Protein AF-A0A8J0U749-F1 (afdb_monomer)

Radius of gyration: 19.15 Å; Cα contacts (8 Å, |Δi|>4): 431; chains: 1; bounding box: 50×38×56 Å

pLDDT: mean 87.14, std 14.01, range [48.16, 98.75]

Nearest PDB structures (foldseek):
  7kma-assembly1_C  TM=8.521E-01  e=5.897E-37  Homo sapiens
  7vlk-assembly1_C  TM=8.383E-01  e=6.985E-21  Homo sapiens
  7f67-assembly1_D  TM=8.349E-01  e=3.923E-20  Homo sapiens
  7f67-assembly1_C  TM=8.119E-01  e=1.369E-19  Homo sapiens
  7f66-assembly1_D  TM=8.040E-01  e=8.502E-20  Homo sapiens

InterPro domains:
  IPR000649 Initiation factor 2B-related [PF01008] (25-243)
  IPR037171 NagB/RpiA transferase-like [SSF100950] (20-254)
  IPR042528 Translation initiation factor eIF-2B subunit alpha, N-terminal [G3DSA:1.20.120.1070] (1-40)
  IPR042529 Initiation factor 2B-like, C-terminal [G3DSA:3.40.50.10470] (61-255)
  IPR051501 Eukaryotic initiation factor 2B subunits alpha/beta/delta [PTHR45860] (40-255)

Organism: Xenopus laevis (NCBI:txid8355)

Secondary structure (DSSP, 8-state):
--HHHHHHHHHHHHHH-TTHHHHHHHHHHHHHHHHT---SSHHHHHHHHHHHHHHHHHHHHHHHHHHHHHHGGGSPTT-EEEE-S--HHHHHHHHHHHTT---EEEEE--TTTTHHHHHHHHHHTTT--EEEE-GGGHHHHHTT-SEEEEE-SEEETTS-EEEETTHHHHHHHHHHTT--EEEE--GGGEES---SSGGGS-HHHHS-GGGTTS--SS---SEEEE-GGG--EEEETTEEE-HHHHHHHHHHHH-

Solvent-accessible surface area (backbone atoms only — not comparable to full-atom values): 13722 Å² total; per-residue (Å²): 131,55,72,67,55,52,54,49,50,52,48,54,56,45,72,74,40,92,58,41,63,30,52,52,20,36,50,51,49,49,51,51,64,50,64,74,61,81,63,90,46,72,74,55,37,56,53,50,47,51,56,49,51,53,50,49,54,55,47,59,69,47,25,57,58,48,23,27,70,66,45,39,78,77,60,55,70,74,34,32,36,36,36,57,40,60,35,77,61,48,50,51,28,51,57,61,34,53,77,80,37,54,51,39,37,40,29,22,30,28,75,93,78,41,38,8,52,59,38,44,50,58,36,48,78,68,74,40,52,64,46,82,39,57,67,84,43,49,67,73,48,49,80,74,38,60,35,35,48,32,50,50,45,28,36,30,43,68,29,19,36,31,28,57,44,62,49,35,62,48,33,50,46,31,46,77,69,73,30,52,30,35,35,43,39,57,64,52,23,50,34,102,45,77,61,91,51,70,80,63,49,58,61,84,67,28,35,60,83,93,62,74,82,61,90,73,88,70,89,77,57,56,39,34,60,31,60,28,92,44,45,58,38,36,31,22,56,91,44,82,35,46,28,76,52,38,36,60,52,50,50,65,73,73,104

Foldseek 3Di:
DPPVVVVVVVVVVCLVDLLVLLVVLLVLLLVLQLVPDPDPDPVVSVVVSVVSVVVSVVLVVCWLVQLLVQCLVVDAAAFEEEEEFDDPSVLSNVLVSVVPHAYAYEYELQPDVRRSVVSQVSCVVSVHHYDYDHLVCLLVCLLVHQAYEYEASAQELLLKGKHFPSPQVNLVSCVVNVHAYEYEYEPSRYDHADDPAFVSPDVPSQDRPVPSDDDPPDHHGGIGIHGLVSHQWYRYSVHIGRSNCSNVVVVVSND

Mean predicted aligned error: 6.95 Å

Sequence (255 aa):
MNEEEIVQYFKCQLQEDTNVATAVAAIKTLLEFLKRDTGKDYDKCKKMMSERGELFLKRISMSRNKITTLCCPFIKDGAKILTHAYSKVVLKVLEEAAASKNFSVYVTESQPDLSGKIMAEALRNRNVPVTLILDAAVGYIMEKVDLVIVGAEGVVESGGIINKIGTNQMAVCAKAQNKPFYVVAESFKFVRLFPLNQRDVPDKFKYKADTQQQDLLEEHPWIDYTSPSLITMLFTDLGVLTPSAISDELIKLYL

Structure (mmCIF, N/CA/C/O backbone):
data_AF-A0A8J0U749-F1
#
_entry.id   AF-A0A8J0U749-F1
#
loop_
_atom_site.group_PDB
_atom_site.id
_atom_site.type_symbol
_atom_site.label_atom_id
_atom_site.label_alt_id
_atom_site.label_comp_id
_atom_site.label_asym_id
_atom_site.label_entity_id
_atom_site.label_seq_id
_atom_site.pdbx_PDB_ins_code
_atom_site.Cartn_x
_atom_site.Cartn_y
_atom_site.Cartn_z
_atom_site.occupancy
_atom_site.B_iso_or_equiv
_atom_site.auth_seq_id
_atom_site.auth_comp_id
_atom_site.auth_asym_id
_atom_site.auth_atom_id
_atom_site.pdbx_PDB_model_num
ATOM 1 N N . MET A 1 1 ? 32.628 7.461 -17.566 1.00 50.38 1 MET A N 1
ATOM 2 C CA . MET A 1 1 ? 32.111 6.368 -16.728 1.00 50.38 1 MET A CA 1
ATOM 3 C C . MET A 1 1 ? 32.203 5.100 -17.542 1.00 50.38 1 MET A C 1
ATOM 5 O O . MET A 1 1 ? 31.500 4.990 -18.543 1.00 50.38 1 MET A O 1
ATOM 9 N N . ASN A 1 2 ? 33.127 4.219 -17.171 1.00 62.91 2 ASN A N 1
ATOM 10 C CA . ASN A 1 2 ? 33.207 2.882 -17.756 1.00 62.91 2 ASN A CA 1
ATOM 11 C C . ASN A 1 2 ? 31.989 2.059 -17.324 1.00 62.91 2 ASN A C 1
ATOM 13 O O . ASN A 1 2 ? 31.435 2.287 -16.252 1.00 62.91 2 ASN A O 1
ATOM 17 N N . GLU A 1 3 ? 31.578 1.101 -18.152 1.00 52.91 3 GLU A N 1
ATOM 18 C CA . GLU A 1 3 ? 30.396 0.257 -17.923 1.00 52.91 3 GLU A CA 1
ATOM 19 C C . GLU A 1 3 ? 30.427 -0.428 -16.542 1.00 52.91 3 GLU A C 1
ATOM 21 O O . GLU A 1 3 ? 29.424 -0.451 -15.830 1.00 52.91 3 GLU A O 1
ATOM 26 N N . GLU A 1 4 ? 31.612 -0.861 -16.102 1.00 54.66 4 GLU A N 1
ATOM 27 C CA . GLU A 1 4 ? 31.849 -1.432 -14.771 1.00 54.66 4 GLU A CA 1
ATOM 28 C C . GLU A 1 4 ? 31.610 -0.435 -13.629 1.00 54.66 4 GLU A C 1
ATOM 30 O O . GLU A 1 4 ? 31.025 -0.802 -12.612 1.00 54.66 4 GLU A O 1
ATOM 35 N N . GLU A 1 5 ? 31.982 0.836 -13.797 1.00 62.44 5 GLU A N 1
ATOM 36 C CA . GLU A 1 5 ? 31.742 1.880 -12.793 1.00 62.44 5 GLU A CA 1
ATOM 37 C C . GLU A 1 5 ? 30.251 2.203 -12.675 1.00 62.44 5 GLU A C 1
ATOM 39 O O . GLU A 1 5 ? 29.756 2.420 -11.572 1.00 62.44 5 GLU A O 1
ATOM 44 N N . ILE A 1 6 ? 29.518 2.200 -13.797 1.00 60.59 6 ILE A N 1
ATOM 45 C CA . ILE A 1 6 ? 28.062 2.415 -13.802 1.00 60.59 6 ILE A CA 1
ATOM 46 C C . ILE A 1 6 ? 27.371 1.272 -13.065 1.00 60.59 6 ILE A C 1
ATOM 48 O O . ILE A 1 6 ? 26.556 1.503 -12.172 1.00 60.59 6 ILE A O 1
ATOM 52 N N . VAL A 1 7 ? 27.714 0.033 -13.422 1.00 56.50 7 VAL A N 1
ATOM 53 C CA . VAL A 1 7 ? 27.139 -1.162 -12.801 1.00 56.50 7 VAL A CA 1
ATOM 54 C C . VAL A 1 7 ? 27.468 -1.203 -11.311 1.00 56.50 7 VAL A C 1
ATOM 56 O O . VAL A 1 7 ? 26.582 -1.503 -10.511 1.00 56.50 7 VAL A O 1
ATOM 59 N N . GLN A 1 8 ? 28.697 -0.866 -10.919 1.00 60.38 8 GLN A N 1
ATOM 60 C CA . GLN A 1 8 ? 29.098 -0.847 -9.516 1.00 60.38 8 GLN A CA 1
ATOM 61 C C . GLN A 1 8 ? 28.414 0.279 -8.733 1.00 60.38 8 GLN A C 1
ATOM 63 O O . GLN A 1 8 ? 27.937 0.040 -7.627 1.00 60.38 8 GLN A O 1
ATOM 68 N N . TYR A 1 9 ? 28.273 1.468 -9.325 1.00 66.94 9 TYR A N 1
ATOM 69 C CA . TYR A 1 9 ? 27.529 2.581 -8.734 1.00 66.94 9 TYR A CA 1
ATOM 70 C C . TYR A 1 9 ? 26.064 2.208 -8.474 1.00 66.94 9 TYR A C 1
ATOM 72 O O . TYR A 1 9 ? 25.567 2.380 -7.361 1.00 66.94 9 TYR A O 1
ATOM 80 N N . PHE A 1 10 ? 25.384 1.622 -9.468 1.00 60.38 10 PHE A N 1
ATOM 81 C CA . PHE A 1 10 ? 24.012 1.147 -9.287 1.00 60.38 10 PHE A CA 1
ATOM 82 C C . PHE A 1 10 ? 23.926 0.006 -8.273 1.00 60.38 10 PHE A C 1
ATOM 84 O O . PHE A 1 10 ? 22.993 -0.005 -7.481 1.00 60.38 10 PHE A O 1
ATOM 91 N N . LYS A 1 11 ? 24.885 -0.929 -8.242 1.00 58.94 11 LYS A N 1
ATOM 92 C CA . LYS A 1 11 ? 24.921 -1.993 -7.224 1.00 58.94 11 LYS A CA 1
ATOM 93 C C . LYS A 1 11 ? 25.070 -1.435 -5.809 1.00 58.94 11 LYS A C 1
ATOM 95 O O . LYS A 1 11 ? 24.324 -1.871 -4.942 1.00 58.94 11 LYS A O 1
ATOM 100 N N . CYS A 1 12 ? 25.954 -0.462 -5.588 1.00 58.59 12 CYS A N 1
ATOM 101 C CA . CYS A 1 12 ? 26.099 0.205 -4.291 1.00 58.59 12 CYS A CA 1
ATOM 102 C C . CYS A 1 12 ? 24.814 0.938 -3.885 1.00 58.59 12 CYS A C 1
ATOM 104 O O . CYS A 1 12 ? 24.328 0.748 -2.776 1.00 58.59 12 CYS A O 1
ATOM 106 N N . GLN A 1 13 ? 24.202 1.700 -4.798 1.00 57.41 13 GLN A N 1
ATOM 107 C CA . GLN A 1 13 ? 22.927 2.376 -4.523 1.00 57.41 13 GLN A CA 1
ATOM 108 C C . GLN A 1 13 ? 21.784 1.385 -4.239 1.00 57.41 13 GLN A C 1
ATOM 110 O O . GLN A 1 13 ? 20.952 1.627 -3.369 1.00 57.41 13 GLN A O 1
ATOM 115 N N . LEU A 1 14 ? 21.764 0.238 -4.925 1.00 54.94 14 LEU A N 1
ATOM 116 C CA . LEU A 1 14 ? 20.805 -0.841 -4.675 1.00 54.94 14 LEU A CA 1
ATOM 117 C C . LEU A 1 14 ? 21.097 -1.614 -3.377 1.00 54.94 14 LEU A C 1
ATOM 119 O O . LEU A 1 14 ? 20.204 -2.271 -2.867 1.00 54.94 14 LEU A O 1
ATOM 123 N N . GLN A 1 15 ? 22.313 -1.583 -2.834 1.00 51.56 15 GLN A N 1
ATOM 124 C CA . GLN A 1 15 ? 22.612 -2.208 -1.538 1.00 51.56 15 GLN A CA 1
ATOM 125 C C . GLN A 1 15 ? 22.134 -1.349 -0.358 1.00 51.56 15 GLN A C 1
ATOM 127 O O . GLN A 1 15 ? 21.765 -1.897 0.680 1.00 51.56 15 GLN A O 1
ATOM 132 N N . GLU A 1 16 ? 22.105 -0.025 -0.522 1.00 48.16 16 GLU A N 1
ATOM 133 C CA . GLU A 1 16 ? 21.678 0.921 0.518 1.00 48.16 16 GLU A CA 1
ATOM 134 C C . GLU A 1 16 ? 20.150 1.108 0.580 1.00 48.16 16 GLU A C 1
ATOM 136 O O . GLU A 1 16 ? 19.598 1.310 1.665 1.00 48.16 16 GLU A O 1
ATOM 141 N N . ASP A 1 17 ? 19.447 1.009 -0.554 1.00 53.31 17 ASP A N 1
ATOM 142 C CA . ASP A 1 17 ? 17.998 1.229 -0.640 1.00 53.31 17 ASP A CA 1
ATOM 143 C C . ASP A 1 17 ? 17.230 -0.108 -0.635 1.00 53.31 17 ASP A C 1
ATOM 145 O O . ASP A 1 17 ? 17.376 -0.942 -1.527 1.00 53.31 17 ASP A O 1
ATOM 149 N N . THR A 1 18 ? 16.361 -0.323 0.358 1.00 50.69 18 THR A N 1
ATOM 150 C CA . THR A 1 18 ? 15.559 -1.559 0.510 1.00 50.69 18 THR A CA 1
ATOM 151 C C . THR A 1 18 ? 14.560 -1.783 -0.632 1.00 50.69 18 THR A C 1
ATOM 153 O O . THR A 1 18 ? 14.064 -2.891 -0.810 1.00 50.69 18 THR A O 1
ATOM 156 N N . ASN A 1 19 ? 14.338 -0.780 -1.488 1.00 55.59 19 ASN A N 1
ATOM 157 C CA . ASN A 1 19 ? 13.447 -0.840 -2.650 1.00 55.59 19 ASN A CA 1
ATOM 158 C C . ASN A 1 19 ? 14.062 -1.521 -3.897 1.00 55.59 19 ASN A C 1
ATOM 160 O O . ASN A 1 19 ? 13.661 -1.228 -5.031 1.00 55.59 19 ASN A O 1
ATOM 164 N N . VAL A 1 20 ? 15.025 -2.434 -3.730 1.00 59.88 20 VAL A N 1
ATOM 165 C CA . VAL A 1 20 ? 15.739 -3.120 -4.829 1.00 59.88 20 VAL A CA 1
ATOM 166 C C . VAL A 1 20 ? 14.778 -3.773 -5.821 1.00 59.88 20 VAL A C 1
ATOM 168 O O . VAL A 1 20 ? 14.964 -3.666 -7.033 1.00 59.88 20 VAL A O 1
ATOM 171 N N . ALA A 1 21 ? 13.716 -4.416 -5.324 1.00 58.62 21 ALA A N 1
ATOM 172 C CA . ALA A 1 21 ? 12.713 -5.066 -6.164 1.00 58.62 21 ALA A CA 1
ATOM 173 C C . ALA A 1 21 ? 11.989 -4.060 -7.077 1.00 58.62 21 ALA A C 1
ATOM 175 O O . ALA A 1 21 ? 11.866 -4.299 -8.280 1.00 58.62 21 ALA A O 1
ATOM 176 N N . THR A 1 22 ? 11.588 -2.905 -6.532 1.00 64.56 22 THR A N 1
ATOM 177 C CA . THR A 1 22 ? 10.954 -1.811 -7.282 1.00 64.56 22 THR A CA 1
ATOM 178 C C . THR A 1 22 ? 11.905 -1.204 -8.317 1.00 64.56 22 THR A C 1
ATOM 180 O O . THR A 1 22 ? 11.502 -0.979 -9.458 1.00 64.56 22 THR A O 1
ATOM 183 N N . ALA A 1 23 ? 13.166 -0.951 -7.956 1.00 66.44 23 ALA A N 1
ATOM 184 C CA . ALA A 1 23 ? 14.148 -0.373 -8.875 1.00 66.44 23 ALA A CA 1
ATOM 185 C C . ALA A 1 23 ? 14.468 -1.328 -10.037 1.00 66.44 23 ALA A C 1
ATOM 187 O O . ALA A 1 23 ? 14.479 -0.921 -11.200 1.00 66.44 23 ALA A O 1
ATOM 188 N N . VAL A 1 24 ? 14.642 -2.622 -9.745 1.00 67.62 24 VAL A N 1
ATOM 189 C CA . VAL A 1 24 ? 14.840 -3.658 -10.768 1.00 67.62 24 VAL A CA 1
ATOM 190 C C . VAL A 1 24 ? 13.610 -3.782 -11.672 1.00 67.62 24 VAL A C 1
ATOM 192 O O . VAL A 1 24 ? 13.770 -3.921 -12.886 1.00 67.62 24 VAL A O 1
ATOM 195 N N . ALA A 1 25 ? 12.396 -3.707 -11.118 1.00 67.31 25 ALA A N 1
ATOM 196 C CA . ALA A 1 25 ? 11.157 -3.707 -11.898 1.00 67.31 25 ALA A CA 1
ATOM 197 C C . ALA A 1 25 ? 11.083 -2.497 -12.843 1.00 67.31 25 ALA A C 1
ATOM 199 O O . ALA A 1 25 ? 10.839 -2.659 -14.041 1.00 67.31 25 ALA A O 1
ATOM 200 N N . ALA A 1 26 ? 11.390 -1.301 -12.335 1.00 70.69 26 ALA A N 1
ATOM 201 C CA . ALA A 1 26 ? 11.386 -0.070 -13.116 1.00 70.69 26 ALA A CA 1
ATOM 202 C C . ALA A 1 26 ? 12.415 -0.107 -14.257 1.00 70.69 26 ALA A C 1
ATOM 204 O O . ALA A 1 26 ? 12.083 0.240 -15.391 1.00 70.69 26 ALA A O 1
ATOM 205 N N . ILE A 1 27 ? 13.637 -0.585 -13.988 1.00 74.56 27 ILE A N 1
ATOM 206 C CA . ILE A 1 27 ? 14.692 -0.728 -15.005 1.00 74.56 27 ILE A CA 1
ATOM 207 C C . I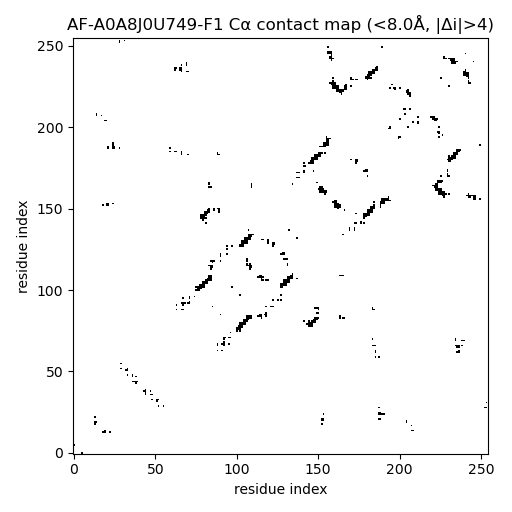LE A 1 27 ? 14.284 -1.752 -16.064 1.00 74.56 27 ILE A C 1
ATOM 209 O O . ILE A 1 27 ? 14.423 -1.483 -17.254 1.00 74.56 27 ILE A O 1
ATOM 213 N N . LYS A 1 28 ? 13.743 -2.909 -15.668 1.00 71.88 28 LYS A N 1
ATOM 214 C CA . LYS A 1 28 ? 13.254 -3.911 -16.628 1.00 71.88 28 LYS A CA 1
ATOM 215 C C . LYS A 1 28 ? 12.124 -3.364 -17.494 1.00 71.88 28 LYS A C 1
ATOM 217 O O . LYS A 1 28 ? 12.158 -3.548 -18.705 1.00 71.88 28 LYS A O 1
ATOM 222 N N . THR A 1 29 ? 11.176 -2.650 -16.891 1.00 71.81 29 THR A N 1
ATOM 223 C CA . THR A 1 29 ? 10.075 -2.001 -17.616 1.00 71.81 29 THR A CA 1
ATOM 224 C C . THR A 1 29 ? 10.612 -0.979 -18.620 1.00 71.81 29 THR A C 1
ATOM 226 O O . THR A 1 29 ? 10.178 -0.955 -19.770 1.00 71.81 29 THR A O 1
ATOM 229 N N . LEU A 1 30 ? 11.606 -0.175 -18.224 1.00 77.00 30 LEU A N 1
ATOM 230 C CA . LEU A 1 30 ? 12.286 0.752 -19.126 1.00 77.00 30 LEU A CA 1
ATOM 231 C C . LEU A 1 30 ? 12.986 0.009 -20.272 1.00 77.00 30 LEU A C 1
ATOM 233 O O . LEU A 1 30 ? 12.829 0.399 -21.424 1.00 77.00 30 LEU A O 1
ATOM 237 N N . LEU A 1 31 ? 13.720 -1.070 -19.986 1.00 75.38 31 LEU A N 1
ATOM 238 C CA . LEU A 1 31 ? 14.405 -1.863 -21.011 1.00 75.38 31 LEU A CA 1
ATOM 239 C C . LEU A 1 31 ? 13.426 -2.451 -22.032 1.00 75.38 31 LEU A C 1
ATOM 241 O O . LEU A 1 31 ? 13.699 -2.379 -23.226 1.00 75.38 31 LEU A O 1
ATOM 245 N N . GLU A 1 32 ? 12.279 -2.977 -21.602 1.00 72.50 32 GLU A N 1
ATOM 246 C CA . GLU A 1 32 ? 11.245 -3.449 -22.534 1.00 72.50 32 GLU A CA 1
ATOM 247 C C . GLU A 1 32 ? 10.640 -2.299 -23.349 1.00 72.50 32 GLU A C 1
ATOM 249 O O . GLU A 1 32 ? 10.461 -2.412 -24.563 1.00 72.50 32 GLU A O 1
ATOM 254 N N . PHE A 1 33 ? 10.421 -1.138 -22.727 1.00 69.88 33 PHE A N 1
ATOM 255 C CA . PHE A 1 33 ? 9.951 0.053 -23.434 1.00 69.88 33 PHE A CA 1
ATOM 256 C C . PHE A 1 33 ? 10.951 0.547 -24.498 1.00 69.88 33 PHE A C 1
ATOM 258 O O . PHE A 1 33 ? 10.546 1.035 -25.561 1.00 69.88 33 PHE A O 1
ATOM 265 N N . LEU A 1 34 ? 12.252 0.391 -24.237 1.00 71.75 34 LEU A N 1
ATOM 266 C CA . LEU A 1 34 ? 13.336 0.709 -25.168 1.00 71.75 34 LEU A CA 1
ATOM 267 C C . LEU A 1 34 ? 13.498 -0.354 -26.267 1.00 71.75 34 LEU A C 1
ATOM 269 O O . LEU A 1 34 ? 13.734 0.014 -27.412 1.00 71.75 34 LEU A O 1
ATOM 273 N N . LYS A 1 35 ? 13.306 -1.649 -25.971 1.00 70.25 35 LYS A N 1
ATOM 274 C CA . LYS A 1 35 ? 13.368 -2.744 -26.965 1.00 70.25 35 LYS A CA 1
ATOM 275 C C . LYS A 1 35 ? 12.309 -2.645 -28.059 1.00 70.25 35 LYS A C 1
ATOM 277 O O . LYS A 1 35 ? 12.520 -3.158 -29.150 1.00 70.25 35 LYS A O 1
ATOM 282 N N . ARG A 1 36 ? 11.194 -1.957 -27.801 1.00 69.00 36 ARG A N 1
ATOM 283 C CA . ARG A 1 36 ? 10.168 -1.648 -28.813 1.00 69.00 36 ARG A CA 1
ATOM 284 C C . ARG A 1 36 ? 10.629 -0.603 -29.844 1.00 69.00 36 ARG A C 1
ATOM 286 O O . ARG A 1 36 ? 9.783 0.009 -30.501 1.00 69.00 36 ARG A O 1
ATOM 293 N N . ASP A 1 37 ? 11.917 -0.273 -29.902 1.00 64.50 37 ASP A N 1
ATOM 294 C CA . ASP A 1 37 ? 12.476 0.612 -30.917 1.00 64.50 37 ASP A CA 1
ATOM 295 C C . ASP A 1 37 ? 12.623 -0.126 -32.256 1.00 64.50 37 ASP A C 1
ATOM 297 O O . ASP A 1 37 ? 13.013 -1.288 -32.323 1.00 64.50 37 ASP A O 1
ATOM 301 N N . THR A 1 38 ? 12.283 0.571 -33.334 1.00 65.69 38 THR A N 1
ATOM 302 C CA . THR A 1 38 ? 12.367 0.088 -34.719 1.00 65.69 38 THR A CA 1
ATOM 303 C C . THR A 1 38 ? 13.394 0.884 -35.528 1.00 65.69 38 THR A C 1
ATOM 305 O O . THR A 1 38 ? 13.383 0.840 -36.762 1.00 65.69 38 THR A O 1
ATOM 308 N N . GLY A 1 39 ? 14.237 1.677 -34.859 1.00 60.97 39 GLY A N 1
ATOM 309 C CA . GLY A 1 39 ? 15.302 2.451 -35.482 1.00 60.97 39 GLY A CA 1
ATOM 310 C C . GLY A 1 39 ? 16.265 1.560 -36.271 1.00 60.97 39 GLY A C 1
ATOM 311 O O . GLY A 1 39 ? 16.740 0.540 -35.781 1.00 60.97 39 GLY A O 1
ATOM 312 N N . LYS A 1 40 ? 16.538 1.941 -37.525 1.00 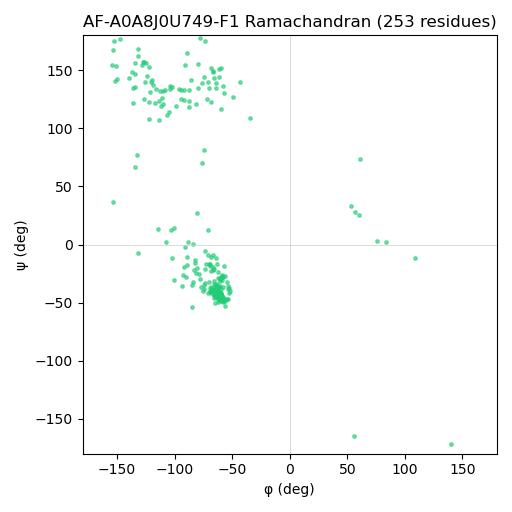69.31 40 LYS A N 1
ATOM 313 C CA . LYS A 1 40 ? 17.463 1.217 -38.416 1.00 69.31 40 LYS A CA 1
ATOM 314 C C . LYS A 1 40 ? 18.908 1.731 -38.341 1.00 69.31 40 LYS A C 1
ATOM 316 O O . LYS A 1 40 ? 19.814 1.003 -38.724 1.00 69.31 40 LYS A O 1
ATOM 321 N N . ASP A 1 41 ? 19.108 2.954 -37.835 1.00 81.50 41 ASP A N 1
ATOM 322 C CA . ASP A 1 41 ? 20.403 3.650 -37.768 1.00 81.50 41 ASP A CA 1
ATOM 323 C C . ASP A 1 41 ? 20.766 3.992 -36.317 1.00 81.50 41 ASP A C 1
ATOM 325 O O . ASP A 1 41 ? 19.913 4.475 -35.570 1.00 81.50 41 ASP A O 1
ATOM 329 N N . TYR A 1 42 ? 22.042 3.845 -35.945 1.00 81.12 42 TYR A N 1
ATOM 330 C CA . TYR A 1 42 ? 22.536 4.067 -34.577 1.00 81.12 42 TYR A CA 1
ATOM 331 C C . TYR A 1 42 ? 22.177 5.448 -33.997 1.00 81.12 42 TYR A C 1
ATOM 333 O O . TYR A 1 42 ? 21.651 5.532 -32.887 1.00 81.12 42 TYR A O 1
ATOM 341 N N . ASP A 1 43 ? 22.385 6.532 -34.753 1.00 82.31 43 ASP A N 1
ATOM 342 C CA . ASP A 1 43 ? 22.079 7.893 -34.281 1.00 82.31 43 ASP A CA 1
ATOM 343 C C . ASP A 1 43 ? 20.577 8.116 -34.060 1.00 82.31 43 ASP A C 1
ATOM 345 O O . ASP A 1 43 ? 20.170 8.818 -33.128 1.00 82.31 43 ASP A O 1
ATOM 349 N N . LYS A 1 44 ? 19.735 7.476 -34.882 1.00 80.50 44 LYS A N 1
ATOM 350 C CA . LYS A 1 44 ? 18.278 7.521 -34.713 1.00 80.50 44 LYS A CA 1
ATOM 351 C C . LYS A 1 44 ? 17.845 6.713 -33.493 1.00 80.50 44 LYS A C 1
ATOM 353 O O . LYS A 1 44 ? 17.024 7.218 -32.732 1.00 80.50 44 LYS A O 1
ATOM 358 N N . CYS A 1 45 ? 18.427 5.531 -33.271 1.00 78.81 45 CYS A N 1
ATOM 359 C CA . CYS A 1 45 ? 18.170 4.732 -32.071 1.00 78.81 45 CYS A CA 1
ATOM 360 C C . CYS A 1 45 ? 18.548 5.513 -30.809 1.00 78.81 45 CYS A C 1
ATOM 362 O O . CYS A 1 45 ? 17.740 5.636 -29.896 1.00 78.81 45 CYS A O 1
ATOM 364 N N . LYS A 1 46 ? 19.732 6.144 -30.783 1.00 82.38 46 LYS A N 1
ATOM 365 C CA . LYS A 1 46 ? 20.174 6.954 -29.637 1.00 82.38 46 LYS A CA 1
ATOM 366 C C . LYS A 1 46 ? 19.176 8.066 -29.304 1.00 82.38 46 LYS A C 1
ATOM 368 O O . LYS A 1 46 ? 18.786 8.207 -28.146 1.00 82.38 46 LYS A O 1
ATOM 373 N N . LYS A 1 47 ? 18.736 8.830 -30.310 1.00 84.44 47 LYS A N 1
ATOM 374 C CA . LYS A 1 47 ? 17.759 9.911 -30.114 1.00 84.44 47 LYS A CA 1
ATOM 375 C C . LYS A 1 47 ? 16.403 9.377 -29.635 1.00 84.44 47 LYS A C 1
ATOM 377 O O . LYS A 1 47 ? 15.846 9.903 -28.675 1.00 84.44 47 LYS A O 1
ATOM 382 N N . MET A 1 48 ? 15.914 8.302 -30.253 1.00 81.12 48 MET A N 1
ATOM 383 C CA . MET A 1 48 ? 14.647 7.662 -29.891 1.00 81.12 48 MET A CA 1
ATOM 384 C C . MET A 1 48 ? 14.671 7.107 -28.460 1.00 81.12 48 MET A C 1
ATOM 386 O O . MET A 1 48 ? 13.703 7.268 -27.719 1.00 81.12 48 MET A O 1
ATOM 390 N N . MET A 1 49 ? 15.778 6.490 -28.039 1.00 81.25 49 MET A N 1
ATOM 391 C CA . MET A 1 49 ? 15.949 5.990 -26.673 1.00 81.25 49 MET A CA 1
ATOM 392 C C . MET A 1 49 ? 15.890 7.126 -25.644 1.00 81.25 49 MET A C 1
ATOM 394 O O . MET A 1 49 ? 15.227 6.973 -24.618 1.00 81.25 49 MET A O 1
ATOM 398 N N . SER A 1 50 ? 16.520 8.274 -25.925 1.00 84.69 50 SER A N 1
ATOM 399 C CA . SER A 1 50 ? 16.436 9.460 -25.061 1.00 84.69 50 SER A CA 1
ATOM 400 C C . SER A 1 50 ? 15.005 9.997 -24.957 1.00 84.69 50 SER A C 1
ATOM 402 O O . SER A 1 50 ? 14.500 10.157 -23.847 1.00 84.69 50 SER A O 1
ATOM 404 N N . GLU A 1 51 ? 14.316 10.188 -26.087 1.00 85.38 51 GLU A N 1
ATOM 405 C CA . GLU A 1 51 ? 12.922 10.667 -26.113 1.00 85.38 51 GLU A CA 1
ATOM 406 C C . GLU A 1 51 ? 11.970 9.710 -25.370 1.00 85.38 51 GLU A C 1
ATOM 408 O O . GLU A 1 51 ? 11.098 10.132 -24.605 1.00 85.38 51 GLU A O 1
ATOM 413 N N . ARG A 1 52 ? 12.160 8.394 -25.535 1.00 81.88 52 ARG A N 1
ATOM 414 C CA . ARG A 1 52 ? 11.394 7.373 -24.806 1.00 81.88 52 ARG A CA 1
ATOM 415 C C . ARG A 1 52 ? 11.691 7.373 -23.310 1.00 81.88 52 ARG A C 1
ATOM 417 O O . ARG A 1 52 ? 10.761 7.205 -22.522 1.00 81.88 52 ARG A O 1
ATOM 424 N N . GLY A 1 53 ? 12.948 7.577 -22.920 1.00 83.38 53 GLY A N 1
ATOM 425 C CA . GLY A 1 53 ? 13.345 7.726 -21.521 1.00 83.38 53 GLY A CA 1
ATOM 426 C C . GLY A 1 53 ? 12.652 8.918 -20.855 1.00 83.38 53 GLY A C 1
ATOM 427 O O . GLY A 1 53 ? 12.058 8.770 -19.786 1.00 83.38 53 GLY A O 1
ATOM 428 N N . GLU A 1 54 ? 12.629 10.076 -21.519 1.00 86.38 54 GLU A N 1
ATOM 429 C CA . GLU A 1 54 ? 11.910 11.264 -21.036 1.00 86.38 54 GLU A CA 1
ATOM 430 C C . GLU A 1 54 ? 10.400 11.019 -20.923 1.00 86.38 54 GLU A C 1
ATOM 432 O O . GLU A 1 54 ? 9.773 11.373 -19.917 1.00 86.38 54 GLU A O 1
ATOM 437 N N . LEU A 1 55 ? 9.805 10.352 -21.917 1.00 84.31 55 LEU A N 1
ATOM 438 C CA . LEU A 1 55 ? 8.392 9.983 -21.882 1.00 84.31 55 LEU A CA 1
ATOM 439 C C . LEU A 1 55 ? 8.077 9.037 -20.712 1.00 84.31 55 LEU A C 1
ATOM 441 O O . LEU A 1 55 ? 7.046 9.201 -20.053 1.00 84.31 55 LEU A O 1
ATOM 445 N N . PHE A 1 56 ? 8.951 8.068 -20.437 1.00 82.69 56 PHE A N 1
ATOM 446 C CA . PHE A 1 56 ? 8.817 7.146 -19.310 1.00 82.69 56 PHE A CA 1
ATOM 447 C C . PHE A 1 56 ? 8.870 7.887 -17.967 1.00 82.69 56 PHE A C 1
ATOM 449 O O . PHE A 1 56 ? 7.980 7.704 -17.133 1.00 82.69 56 PHE A O 1
ATOM 456 N N . LEU A 1 57 ? 9.826 8.806 -17.791 1.00 83.12 57 LEU A N 1
ATOM 457 C CA . LEU A 1 57 ? 9.912 9.653 -16.595 1.00 83.12 57 LEU A CA 1
ATOM 458 C C . LEU A 1 57 ? 8.654 10.509 -16.407 1.00 83.12 57 LEU A C 1
ATOM 460 O O . LEU A 1 57 ? 8.115 10.593 -15.300 1.00 83.12 57 LEU A O 1
ATOM 464 N N . LYS A 1 58 ? 8.135 11.090 -17.496 1.00 86.44 58 LYS A N 1
ATOM 465 C CA . LYS A 1 58 ? 6.882 11.854 -17.472 1.00 86.44 58 LYS A CA 1
ATOM 466 C C . LYS A 1 58 ? 5.690 10.979 -17.071 1.00 86.44 58 LYS A C 1
ATOM 468 O O . LYS A 1 58 ? 4.820 11.425 -16.328 1.00 86.44 58 LYS A O 1
ATO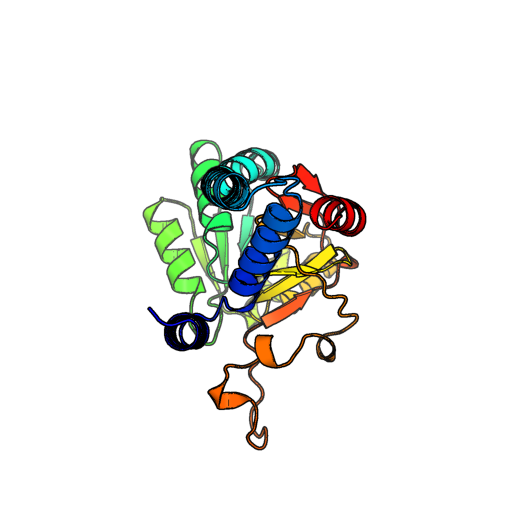M 473 N N . ARG A 1 59 ? 5.630 9.723 -17.527 1.00 84.25 59 ARG A N 1
ATOM 474 C CA . ARG A 1 59 ? 4.574 8.778 -17.120 1.00 84.25 59 ARG A CA 1
ATOM 475 C C . ARG A 1 59 ? 4.671 8.430 -15.636 1.00 84.25 59 ARG A C 1
ATOM 477 O O . ARG A 1 59 ? 3.656 8.508 -14.944 1.00 84.25 59 ARG A O 1
ATOM 484 N N . ILE A 1 60 ? 5.868 8.127 -15.131 1.00 83.38 60 ILE A N 1
ATOM 485 C CA . ILE A 1 60 ? 6.088 7.831 -13.706 1.00 83.38 60 ILE A CA 1
ATOM 486 C C . ILE A 1 60 ? 5.650 9.008 -12.828 1.00 83.38 60 ILE A C 1
ATOM 488 O O . ILE A 1 60 ? 4.942 8.806 -11.839 1.00 83.38 60 ILE A O 1
ATOM 492 N N . SER A 1 61 ? 6.012 10.241 -13.197 1.00 85.38 61 SER A N 1
ATOM 493 C CA . SER A 1 61 ? 5.664 11.422 -12.398 1.00 85.38 61 SER A CA 1
ATOM 494 C C . SER A 1 61 ? 4.150 11.664 -12.325 1.00 85.38 61 SER A C 1
ATOM 496 O O . SER A 1 61 ? 3.637 12.046 -11.272 1.00 85.38 61 SER A O 1
ATOM 498 N N . MET A 1 62 ? 3.415 11.363 -13.402 1.00 90.62 62 MET A N 1
ATOM 499 C CA . MET A 1 62 ? 1.950 11.476 -13.452 1.00 90.62 62 MET A CA 1
ATOM 500 C C . MET A 1 62 ? 1.212 10.286 -12.817 1.00 90.62 62 MET A C 1
ATOM 502 O O . MET A 1 62 ? 0.041 10.424 -12.457 1.00 90.62 62 MET A O 1
ATOM 506 N N . SER A 1 63 ? 1.868 9.131 -12.660 1.00 91.06 63 SER A N 1
ATOM 507 C CA . SER A 1 63 ? 1.227 7.876 -12.231 1.00 91.06 63 SER A CA 1
ATOM 508 C C . SER A 1 63 ? 0.546 8.005 -10.871 1.00 91.06 63 SER A C 1
ATOM 510 O O . SER A 1 63 ? -0.611 7.623 -10.712 1.00 91.06 63 SER A O 1
ATOM 512 N N . ARG A 1 64 ? 1.217 8.639 -9.902 1.00 91.94 64 ARG A N 1
ATOM 513 C CA . ARG A 1 64 ? 0.658 8.818 -8.553 1.00 91.94 64 ARG A CA 1
ATOM 514 C C . ARG A 1 64 ? -0.598 9.685 -8.548 1.00 91.94 64 ARG A C 1
ATOM 516 O O . ARG A 1 64 ? -1.535 9.354 -7.839 1.00 91.94 64 ARG A O 1
ATOM 523 N N . ASN A 1 65 ? -0.642 10.749 -9.358 1.00 93.81 65 ASN A N 1
ATOM 524 C CA . ASN A 1 65 ? -1.836 11.600 -9.466 1.00 93.81 65 ASN A CA 1
ATOM 525 C C . ASN A 1 65 ? -3.028 10.798 -9.992 1.00 93.81 65 ASN A C 1
ATOM 527 O O . ASN A 1 65 ? -4.111 10.868 -9.422 1.00 93.81 65 ASN A O 1
ATOM 531 N N . LYS A 1 66 ? -2.812 9.996 -11.043 1.00 95.88 66 LYS A N 1
ATOM 532 C CA . LYS A 1 66 ? -3.851 9.115 -11.590 1.00 95.88 66 LYS A CA 1
ATOM 533 C C . LYS A 1 66 ? -4.380 8.134 -10.546 1.00 95.88 66 LYS A C 1
ATOM 535 O O . LYS A 1 66 ? -5.591 8.030 -10.384 1.00 95.88 66 LYS A O 1
ATOM 540 N N . ILE A 1 67 ? -3.484 7.448 -9.834 1.00 96.75 67 ILE A N 1
ATOM 541 C CA . ILE A 1 67 ? -3.857 6.483 -8.786 1.00 96.75 67 ILE A CA 1
ATOM 542 C C . ILE A 1 67 ? -4.701 7.163 -7.710 1.00 96.75 67 ILE A C 1
ATOM 544 O O . ILE A 1 67 ? -5.748 6.642 -7.332 1.00 96.75 67 ILE A O 1
ATOM 548 N N . THR A 1 68 ? -4.283 8.348 -7.265 1.00 94.75 68 THR A N 1
ATOM 549 C CA . THR A 1 68 ? -5.031 9.155 -6.302 1.00 94.75 68 THR A CA 1
ATOM 550 C C . THR A 1 68 ? -6.448 9.448 -6.793 1.00 94.75 68 THR A C 1
ATOM 552 O O . THR A 1 68 ? -7.405 9.093 -6.107 1.00 94.75 68 THR A O 1
ATOM 555 N N . THR A 1 69 ? -6.612 9.988 -8.006 1.00 95.81 69 THR A N 1
ATOM 556 C CA . THR A 1 69 ? -7.939 10.287 -8.573 1.00 95.81 69 THR A CA 1
ATOM 557 C C . THR A 1 69 ? -8.836 9.047 -8.665 1.00 95.81 69 THR A C 1
ATOM 559 O O . THR A 1 69 ? -10.037 9.145 -8.424 1.00 95.81 69 THR A O 1
ATOM 562 N N . LEU A 1 70 ? -8.267 7.879 -8.978 1.00 97.06 70 LEU A N 1
ATOM 563 C CA . LEU A 1 70 ? -9.011 6.618 -9.069 1.00 97.06 70 LEU A CA 1
ATOM 564 C C . LEU A 1 70 ? -9.393 6.042 -7.699 1.00 97.06 70 LEU A C 1
ATOM 566 O O . LEU A 1 70 ? -10.459 5.444 -7.568 1.00 97.06 70 LEU A O 1
ATOM 570 N N . CYS A 1 71 ? -8.540 6.208 -6.685 1.00 96.69 71 CYS A N 1
ATOM 571 C CA . CYS A 1 71 ? -8.742 5.623 -5.359 1.00 96.69 71 CYS A CA 1
ATOM 572 C C . CYS A 1 71 ? -9.630 6.489 -4.451 1.00 96.69 71 CYS A C 1
ATOM 574 O O . CYS A 1 71 ? -10.418 5.947 -3.674 1.00 96.69 71 CYS A O 1
ATOM 576 N N . CYS A 1 72 ? -9.549 7.823 -4.543 1.00 95.44 72 CYS A N 1
ATOM 577 C CA . CYS A 1 72 ? -10.303 8.740 -3.679 1.00 95.44 72 CYS A CA 1
ATOM 578 C C . CYS A 1 72 ? -11.818 8.455 -3.617 1.00 95.44 72 CYS A C 1
ATOM 580 O O . CYS A 1 72 ? -12.368 8.531 -2.516 1.00 95.44 72 CYS A O 1
ATOM 582 N N . PRO A 1 73 ? -12.525 8.094 -4.711 1.00 95.69 73 PRO A N 1
ATOM 583 C CA . PRO A 1 73 ? -13.947 7.743 -4.663 1.00 95.69 73 PRO A CA 1
ATOM 584 C C . PRO A 1 73 ? -14.293 6.569 -3.734 1.00 95.69 73 PRO A C 1
ATOM 586 O O . PRO A 1 73 ? -15.400 6.534 -3.203 1.00 95.69 73 PRO A O 1
ATOM 589 N N . PHE A 1 74 ? -13.358 5.644 -3.494 1.00 96.31 74 PHE A N 1
ATOM 590 C CA . PHE A 1 74 ? -13.575 4.444 -2.673 1.00 96.31 74 PHE A CA 1
ATOM 591 C C . PHE A 1 74 ? -13.443 4.700 -1.168 1.00 96.31 74 PHE A C 1
ATOM 593 O O . PHE A 1 74 ? -13.910 3.894 -0.364 1.00 96.31 74 PHE A O 1
ATOM 600 N N . ILE A 1 75 ? -12.848 5.829 -0.779 1.00 96.94 75 ILE A N 1
ATOM 601 C CA . ILE A 1 75 ? -12.815 6.284 0.611 1.00 96.94 75 ILE A CA 1
ATOM 602 C C . ILE A 1 75 ? -14.148 6.971 0.910 1.00 96.94 75 ILE A C 1
ATOM 604 O O . ILE A 1 75 ? -14.512 7.929 0.232 1.00 96.94 75 ILE A O 1
ATOM 608 N N . LYS A 1 76 ? -14.901 6.491 1.899 1.00 95.75 76 LYS A N 1
ATOM 609 C CA . LYS A 1 76 ? -16.169 7.113 2.314 1.00 95.75 76 LYS A CA 1
ATOM 610 C C . LYS A 1 76 ? -15.929 8.147 3.412 1.00 95.75 76 LYS A C 1
ATOM 612 O O . LYS A 1 76 ? -14.953 8.048 4.149 1.00 95.75 76 LYS A O 1
ATOM 617 N N . ASP A 1 77 ? -16.826 9.123 3.515 1.00 96.81 77 ASP A N 1
ATOM 618 C CA . ASP A 1 77 ? -16.837 10.039 4.656 1.00 96.81 77 ASP A CA 1
ATOM 619 C C . ASP A 1 77 ? -17.146 9.261 5.947 1.00 96.81 77 ASP A C 1
ATOM 621 O O . ASP A 1 77 ? -17.945 8.321 5.942 1.00 96.81 77 ASP A O 1
ATOM 625 N N . GLY A 1 78 ? -16.453 9.600 7.028 1.00 97.06 78 GLY A N 1
ATOM 626 C CA . GLY A 1 78 ? -16.486 8.907 8.314 1.00 97.06 78 GLY A CA 1
ATOM 627 C C . GLY A 1 78 ? -15.718 7.580 8.375 1.00 97.06 78 GLY A C 1
ATOM 628 O O . GLY A 1 78 ? -15.759 6.927 9.418 1.00 97.06 78 GLY A O 1
ATOM 629 N N . ALA A 1 79 ? -15.028 7.165 7.306 1.00 97.94 79 ALA A N 1
ATOM 630 C CA . ALA A 1 79 ? -14.351 5.869 7.267 1.00 97.94 79 ALA A CA 1
ATOM 631 C C . ALA A 1 79 ? -13.172 5.773 8.253 1.00 97.94 79 ALA A C 1
ATOM 633 O O . ALA A 1 79 ? -12.457 6.743 8.517 1.00 97.94 79 ALA A O 1
ATOM 634 N N . LYS A 1 80 ? -12.922 4.563 8.748 1.00 98.44 80 LYS A N 1
ATOM 635 C CA . LYS A 1 80 ? -11.718 4.193 9.498 1.00 98.44 80 LYS A CA 1
ATOM 636 C C . LYS A 1 80 ? -10.827 3.339 8.612 1.00 98.44 80 LYS A C 1
ATOM 638 O O . LYS A 1 80 ? -11.170 2.203 8.285 1.00 98.44 80 LYS A O 1
ATOM 643 N N . ILE A 1 81 ? -9.689 3.893 8.219 1.00 98.62 81 ILE A N 1
ATOM 644 C CA . ILE A 1 81 ? -8.761 3.265 7.279 1.00 98.62 81 ILE A CA 1
ATOM 645 C C . ILE A 1 81 ? -7.587 2.675 8.055 1.00 98.62 81 ILE A C 1
ATOM 647 O O . ILE A 1 81 ? -7.028 3.338 8.923 1.00 98.62 81 ILE A O 1
ATOM 651 N N . LEU A 1 82 ? -7.176 1.453 7.732 1.00 98.75 82 LEU A N 1
ATOM 652 C CA . LEU A 1 82 ? -5.912 0.887 8.207 1.00 98.75 82 LEU A CA 1
ATOM 653 C C . LEU A 1 82 ? -4.883 0.899 7.076 1.00 98.75 82 LEU A C 1
ATOM 655 O O . LEU A 1 82 ? -5.189 0.488 5.958 1.00 98.75 82 LEU A O 1
ATOM 659 N N . THR A 1 83 ? -3.666 1.347 7.373 1.00 98.44 83 THR A N 1
ATOM 660 C CA . THR A 1 83 ? -2.514 1.266 6.468 1.00 98.44 83 THR A CA 1
ATOM 661 C C . THR A 1 83 ? -1.328 0.606 7.155 1.00 98.44 83 THR A C 1
ATOM 663 O O . THR A 1 83 ? -1.211 0.604 8.384 1.00 98.44 83 THR A O 1
ATOM 666 N N . HIS A 1 84 ? -0.434 0.054 6.340 1.00 98.25 84 HIS A N 1
ATOM 667 C CA . HIS A 1 84 ? 0.769 -0.630 6.781 1.00 98.25 84 HIS A CA 1
ATOM 668 C C . HIS A 1 84 ? 2.027 0.104 6.318 1.00 98.25 84 HIS A C 1
ATOM 670 O O . HIS A 1 84 ? 2.120 0.464 5.142 1.00 98.25 84 HIS A O 1
ATOM 676 N N . ALA A 1 85 ? 2.987 0.274 7.232 1.00 96.25 85 ALA A N 1
ATOM 677 C CA . ALA A 1 85 ? 4.292 0.887 6.976 1.00 96.25 85 ALA A CA 1
ATOM 678 C C . ALA A 1 85 ? 4.214 2.305 6.365 1.00 96.25 85 ALA A C 1
ATOM 680 O O . ALA A 1 85 ? 3.177 2.976 6.404 1.00 96.25 85 ALA A O 1
ATOM 681 N N . TYR A 1 86 ? 5.336 2.791 5.830 1.00 96.88 86 TYR A N 1
ATOM 682 C CA . TYR A 1 86 ? 5.385 4.026 5.051 1.00 96.88 86 TYR A CA 1
ATOM 683 C C . TYR A 1 86 ? 5.196 3.762 3.557 1.00 96.88 86 TYR A C 1
ATOM 685 O O . TYR A 1 86 ? 5.973 3.039 2.938 1.00 96.88 86 TYR A O 1
ATOM 693 N N . SER A 1 87 ? 4.213 4.421 2.940 1.00 96.38 87 SER A N 1
ATOM 694 C CA . SER A 1 87 ? 4.013 4.376 1.490 1.00 96.38 87 SER A CA 1
ATOM 695 C C . SER A 1 87 ? 3.725 5.761 0.927 1.00 96.38 87 SER A C 1
ATOM 697 O O . SER A 1 87 ? 2.739 6.409 1.275 1.00 96.38 87 SER A O 1
ATOM 699 N N . LYS A 1 88 ? 4.570 6.196 -0.016 1.00 94.38 88 LYS A N 1
ATOM 700 C CA . LYS A 1 88 ? 4.462 7.511 -0.672 1.00 94.38 88 LYS A CA 1
ATOM 701 C C . LYS A 1 88 ? 3.158 7.668 -1.458 1.00 94.38 88 LYS A C 1
ATOM 703 O O . LYS A 1 88 ? 2.586 8.754 -1.487 1.00 94.38 88 LYS A O 1
ATOM 708 N N . VAL A 1 89 ? 2.695 6.600 -2.112 1.00 95.81 89 VAL A N 1
ATOM 709 C CA . VAL A 1 89 ? 1.449 6.630 -2.891 1.00 95.81 89 VAL A CA 1
ATOM 710 C C . VAL A 1 89 ? 0.225 6.612 -1.975 1.00 95.81 89 VAL A C 1
ATOM 712 O O . VAL A 1 89 ? -0.695 7.389 -2.206 1.00 95.81 89 VAL A O 1
ATOM 715 N N . VAL A 1 90 ? 0.246 5.828 -0.889 1.00 97.88 90 VAL A N 1
ATOM 716 C CA . VAL A 1 90 ? -0.838 5.833 0.1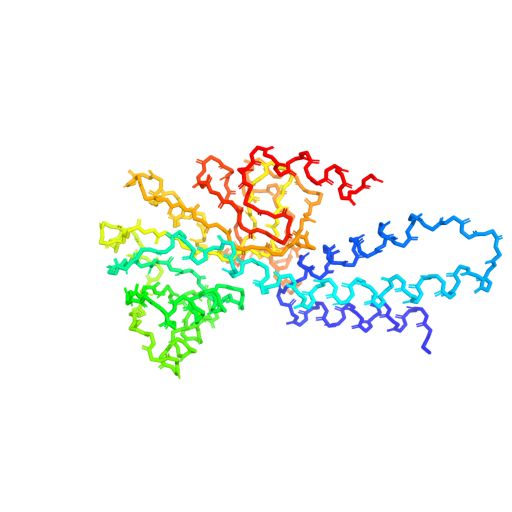10 1.00 97.88 90 VAL A CA 1
ATOM 717 C C . VAL A 1 90 ? -0.940 7.200 0.779 1.00 97.88 90 VAL A C 1
ATOM 719 O O . VAL A 1 90 ? -2.035 7.742 0.873 1.00 97.88 90 VAL A O 1
ATOM 722 N N . LEU A 1 91 ? 0.191 7.794 1.180 1.00 97.50 91 LEU A N 1
ATOM 723 C CA . LEU A 1 91 ? 0.219 9.125 1.789 1.00 97.50 91 LEU A CA 1
ATOM 724 C C . LEU A 1 91 ? -0.475 10.151 0.894 1.00 97.50 91 LEU A C 1
ATOM 726 O O . LEU A 1 91 ? -1.337 10.883 1.365 1.00 97.50 91 LEU A O 1
ATOM 730 N N . LYS A 1 92 ? -0.158 10.142 -0.403 1.00 96.38 92 LYS A N 1
ATOM 731 C CA . LYS A 1 92 ? -0.762 11.051 -1.377 1.00 96.38 92 LYS A CA 1
ATOM 732 C C . LYS A 1 92 ? -2.255 10.795 -1.599 1.00 96.38 92 LYS A C 1
ATOM 734 O O . LYS A 1 92 ? -3.017 11.737 -1.777 1.00 96.38 92 LYS A O 1
ATOM 739 N N . VAL A 1 93 ? -2.681 9.530 -1.613 1.00 97.38 93 VAL A N 1
ATOM 740 C CA . VAL A 1 93 ? -4.104 9.160 -1.708 1.00 97.38 93 VAL A CA 1
ATOM 741 C C . VAL A 1 93 ? -4.880 9.704 -0.509 1.00 97.38 93 VAL A C 1
ATOM 743 O O . VAL A 1 93 ? -5.941 10.298 -0.687 1.00 97.38 93 VAL A O 1
ATOM 746 N N . LEU A 1 94 ? -4.349 9.520 0.701 1.00 97.56 94 LEU A N 1
ATOM 747 C CA . LEU A 1 94 ? -4.980 9.990 1.933 1.00 97.56 94 LEU A CA 1
ATOM 748 C C . LEU A 1 94 ? -4.953 11.522 2.031 1.00 97.56 94 LEU A C 1
ATOM 750 O O . LEU A 1 94 ? -5.955 12.118 2.402 1.00 97.56 94 LEU A O 1
ATOM 754 N N . GLU A 1 95 ? -3.851 12.166 1.646 1.00 95.81 95 GLU A N 1
ATOM 755 C CA . GLU A 1 95 ? -3.729 13.629 1.599 1.00 95.81 95 GLU A CA 1
ATOM 756 C C . GLU A 1 95 ? -4.795 14.259 0.691 1.00 95.81 95 GLU A C 1
ATOM 758 O O . GLU A 1 95 ? -5.516 15.157 1.119 1.00 95.81 95 GLU A O 1
ATOM 763 N N . GLU A 1 96 ? -4.957 13.748 -0.531 1.00 95.69 96 GLU A N 1
ATOM 764 C CA . GLU A 1 96 ? -5.966 14.262 -1.463 1.00 95.69 96 GLU A CA 1
ATOM 765 C C . GLU A 1 96 ? -7.393 13.945 -0.992 1.00 95.69 96 GLU A C 1
ATOM 767 O O . GLU A 1 96 ? -8.294 14.778 -1.091 1.00 95.69 96 GLU A O 1
ATOM 772 N N . ALA A 1 97 ? -7.619 12.747 -0.442 1.00 96.25 97 ALA A N 1
ATOM 773 C CA . ALA A 1 97 ? -8.926 12.382 0.092 1.00 96.25 97 ALA A CA 1
ATOM 774 C C . ALA A 1 97 ? -9.336 13.297 1.259 1.00 96.25 97 ALA A C 1
ATOM 776 O O . ALA A 1 97 ? -10.509 13.664 1.357 1.00 96.25 97 ALA A O 1
ATOM 777 N N . ALA A 1 98 ? -8.382 13.702 2.104 1.00 95.50 98 ALA A N 1
ATOM 778 C CA . ALA A 1 98 ? -8.625 14.562 3.261 1.00 95.50 98 ALA A CA 1
ATOM 779 C C . ALA A 1 98 ? -9.071 15.981 2.875 1.00 95.50 98 ALA A C 1
ATOM 781 O O . ALA A 1 98 ? -9.704 16.661 3.678 1.00 95.50 98 ALA A O 1
ATOM 782 N N . ALA A 1 99 ? -8.816 16.419 1.637 1.00 94.00 99 ALA A N 1
ATOM 783 C CA . ALA A 1 99 ? -9.295 17.710 1.145 1.00 94.00 99 ALA A CA 1
ATOM 784 C C . ALA A 1 99 ? -10.830 17.779 1.019 1.00 94.00 99 ALA A C 1
ATOM 786 O O . ALA A 1 99 ? -11.393 18.872 0.998 1.00 94.00 99 ALA A O 1
ATOM 787 N N . SER A 1 100 ? -11.512 16.631 0.916 1.00 93.31 100 SER A N 1
ATOM 788 C CA . SER A 1 100 ? -12.965 16.571 0.684 1.00 93.31 100 SER A CA 1
ATOM 789 C C . SER A 1 100 ? -13.730 15.632 1.618 1.00 93.31 100 SER A C 1
ATOM 791 O O . SER A 1 100 ? -14.959 15.604 1.562 1.00 93.31 100 SER A O 1
ATOM 793 N N . LYS A 1 101 ? -13.038 14.847 2.453 1.00 95.38 101 LYS A N 1
ATOM 794 C CA . LYS A 1 101 ? -13.640 13.802 3.292 1.00 95.38 101 LYS A CA 1
ATOM 795 C C . LYS A 1 101 ? -13.007 13.784 4.672 1.00 95.38 101 LYS A C 1
ATOM 797 O O . LYS A 1 101 ? -11.794 13.921 4.808 1.00 95.38 101 LYS A O 1
ATOM 802 N N . ASN A 1 102 ? -13.827 13.520 5.679 1.00 96.06 102 ASN A N 1
ATOM 803 C CA . ASN A 1 102 ? -13.385 13.296 7.044 1.00 96.06 102 ASN A CA 1
ATOM 804 C C . ASN A 1 102 ? -13.226 11.795 7.266 1.00 96.06 102 ASN A C 1
ATOM 806 O O . ASN A 1 102 ? -14.157 11.028 7.057 1.00 96.06 102 ASN A O 1
ATOM 810 N N . PHE A 1 103 ? -12.056 11.353 7.699 1.00 98.00 103 PHE A N 1
ATOM 811 C CA . PHE A 1 103 ? -11.799 9.957 8.044 1.00 98.00 103 PHE A CA 1
ATOM 812 C C . PHE A 1 103 ? -10.674 9.899 9.074 1.00 98.00 103 PHE A C 1
ATOM 814 O O . PHE A 1 103 ? -9.985 10.893 9.316 1.00 98.00 103 PHE A O 1
ATOM 821 N N . SER A 1 104 ? -10.483 8.739 9.691 1.00 98.19 104 SER A N 1
ATOM 822 C CA . SER A 1 104 ? -9.344 8.498 10.573 1.00 98.19 104 SER A CA 1
ATOM 823 C C . SER A 1 104 ? -8.520 7.314 10.095 1.00 98.19 104 SER A C 1
ATOM 825 O O . SER A 1 104 ? -9.015 6.416 9.410 1.00 98.19 104 SER A O 1
ATOM 827 N N . VAL A 1 105 ? -7.234 7.337 10.435 1.00 98.62 105 VAL A N 1
ATOM 828 C CA . VAL A 1 105 ? -6.260 6.360 9.957 1.00 98.62 105 VAL A CA 1
ATOM 829 C C . VAL A 1 105 ? -5.611 5.643 11.136 1.00 98.62 105 VAL A C 1
ATOM 831 O O . VAL A 1 105 ? -5.118 6.267 12.075 1.00 98.62 105 VAL A O 1
ATOM 834 N N . TYR A 1 106 ? -5.570 4.320 11.076 1.00 98.75 106 TYR A N 1
ATOM 835 C CA . TYR A 1 106 ? -4.688 3.496 11.889 1.00 98.75 106 TYR A CA 1
ATOM 836 C C . TYR A 1 106 ? -3.441 3.159 11.075 1.00 98.75 106 TYR A C 1
ATOM 838 O O . TYR A 1 106 ? -3.542 2.782 9.907 1.00 98.75 106 TYR A O 1
ATOM 846 N N . VAL A 1 107 ? -2.267 3.297 11.685 1.00 98.62 107 VAL A N 1
ATOM 847 C CA . VAL A 1 107 ? -0.978 2.983 11.054 1.00 98.62 107 VAL A CA 1
ATOM 848 C C . VAL A 1 107 ? -0.223 2.024 11.955 1.00 98.62 107 VAL A C 1
ATOM 850 O O . VAL A 1 107 ? -0.015 2.318 13.130 1.00 98.62 107 VAL A O 1
ATOM 853 N N . THR A 1 108 ? 0.196 0.886 11.419 1.00 98.50 108 THR A N 1
ATOM 854 C CA . THR A 1 108 ? 1.089 -0.045 12.124 1.00 98.50 108 THR A CA 1
ATOM 855 C C . THR A 1 108 ? 2.491 0.542 12.240 1.00 98.50 108 THR A C 1
ATOM 857 O O . THR A 1 108 ? 2.971 1.101 11.256 1.00 98.50 108 THR A O 1
ATOM 860 N N . GLU A 1 109 ? 3.175 0.387 13.371 1.00 97.00 109 GLU A N 1
ATOM 861 C CA . GLU A 1 109 ? 4.530 0.921 13.560 1.00 97.00 109 GLU A CA 1
ATOM 862 C C . GLU A 1 109 ? 5.564 0.397 12.553 1.00 97.00 109 GLU A C 1
ATOM 864 O O . GLU A 1 109 ? 6.462 1.159 12.195 1.00 97.00 109 GLU A O 1
ATOM 869 N N . SER A 1 110 ? 5.374 -0.812 12.011 1.00 95.12 110 SER A N 1
ATOM 870 C CA . SER A 1 110 ? 6.233 -1.461 11.017 1.00 95.12 110 SER A CA 1
ATOM 871 C C . SER A 1 110 ? 7.656 -1.676 11.531 1.00 95.12 110 SER A C 1
ATOM 873 O O . SER A 1 110 ? 8.599 -1.007 11.102 1.00 95.12 110 SER A O 1
ATOM 875 N N . GLN A 1 111 ? 7.827 -2.642 12.426 1.00 92.88 111 GLN A N 1
ATOM 876 C CA . GLN A 1 111 ? 9.146 -3.165 12.772 1.00 92.88 111 GLN A CA 1
ATOM 877 C C . GLN A 1 111 ? 9.851 -3.758 11.529 1.00 92.88 111 GLN A C 1
ATOM 879 O O . GLN A 1 111 ? 9.191 -4.218 10.593 1.00 92.88 111 GLN A O 1
ATOM 884 N N . PRO A 1 112 ? 11.197 -3.759 11.481 1.00 87.62 112 PRO A N 1
ATOM 885 C CA . PRO A 1 112 ? 12.124 -3.239 12.495 1.00 87.62 112 PRO A CA 1
ATOM 886 C C . PRO A 1 112 ? 12.499 -1.753 12.324 1.00 87.62 112 PRO A C 1
ATOM 888 O O . PRO A 1 112 ? 13.140 -1.176 13.195 1.00 87.62 112 PRO A O 1
ATOM 891 N N . ASP A 1 113 ? 12.150 -1.118 11.199 1.00 90.62 113 ASP A N 1
ATOM 892 C CA . ASP A 1 113 ? 12.608 0.241 10.853 1.00 90.62 113 ASP A CA 1
ATOM 893 C C . ASP A 1 113 ? 11.681 1.362 11.338 1.00 90.62 113 ASP A C 1
ATOM 895 O O . ASP A 1 113 ? 11.976 2.540 11.140 1.00 90.62 113 ASP A O 1
ATOM 899 N N . LEU A 1 114 ? 10.565 1.003 11.975 1.00 94.62 114 LEU A N 1
ATOM 900 C CA . LEU A 1 114 ? 9.566 1.927 12.505 1.00 94.62 114 LEU A CA 1
ATOM 901 C C . LEU A 1 114 ? 9.001 2.884 11.444 1.00 94.62 114 LEU A C 1
ATOM 903 O O . LEU A 1 114 ? 8.572 3.998 11.765 1.00 94.62 114 LEU A O 1
ATOM 907 N N . SER A 1 115 ? 8.978 2.462 10.174 1.00 95.06 115 SER A N 1
ATOM 908 C CA . SER A 1 115 ? 8.545 3.317 9.061 1.00 95.06 115 SER A CA 1
ATOM 909 C C . SER A 1 115 ? 7.107 3.837 9.231 1.00 95.06 115 SER A C 1
ATOM 911 O O . SER A 1 115 ? 6.773 4.941 8.793 1.00 95.06 115 SER A O 1
ATOM 913 N N . GLY A 1 116 ? 6.259 3.114 9.965 1.00 96.69 116 GLY A N 1
ATOM 914 C CA . GLY A 1 116 ? 4.908 3.548 10.306 1.00 96.69 116 GLY A CA 1
ATOM 915 C C . GLY A 1 116 ? 4.850 4.822 11.150 1.00 96.69 116 GLY A C 1
ATOM 916 O O . GLY A 1 116 ? 3.906 5.602 11.014 1.00 96.69 116 GLY A O 1
ATOM 917 N N . LYS A 1 117 ? 5.872 5.097 11.975 1.00 97.44 117 LYS A N 1
ATOM 918 C CA . LYS A 1 117 ? 5.967 6.361 12.728 1.00 97.44 117 LYS A CA 1
ATOM 919 C C . LYS A 1 117 ? 6.121 7.551 11.786 1.00 97.44 117 LYS A C 1
ATOM 921 O O . LYS A 1 117 ? 5.404 8.536 11.940 1.00 97.44 117 LYS A O 1
ATOM 926 N N . ILE A 1 118 ? 6.956 7.403 10.757 1.00 97.50 118 ILE A N 1
ATOM 927 C CA . ILE A 1 118 ? 7.163 8.413 9.709 1.00 97.50 118 ILE A CA 1
ATOM 928 C C . ILE A 1 118 ? 5.850 8.671 8.958 1.00 97.50 118 ILE A C 1
ATOM 930 O O . ILE A 1 118 ? 5.487 9.816 8.695 1.00 97.50 118 ILE A O 1
ATOM 934 N N . MET A 1 119 ? 5.096 7.611 8.648 1.00 97.94 119 MET A N 1
ATOM 935 C CA . MET A 1 119 ? 3.783 7.727 8.002 1.00 97.94 119 MET A CA 1
ATOM 936 C C . MET A 1 119 ? 2.775 8.466 8.886 1.00 97.94 119 MET A C 1
ATOM 938 O O . MET A 1 119 ? 2.069 9.358 8.415 1.00 97.94 119 MET A O 1
ATOM 942 N N . ALA A 1 120 ? 2.723 8.124 10.175 1.00 98.00 120 ALA A N 1
ATOM 943 C CA . ALA A 1 120 ? 1.842 8.785 11.126 1.00 98.00 120 ALA A CA 1
ATOM 944 C C . ALA A 1 120 ? 2.196 10.273 11.286 1.00 98.00 120 ALA A C 1
ATOM 946 O O . ALA A 1 120 ? 1.303 11.115 11.268 1.00 98.00 120 ALA A O 1
ATOM 947 N N . GLU A 1 121 ? 3.477 10.624 11.390 1.00 97.88 121 GLU A N 1
ATOM 948 C CA . GLU A 1 121 ? 3.926 12.021 11.444 1.00 97.88 121 GLU A CA 1
ATOM 949 C C . GLU A 1 121 ? 3.571 12.792 10.169 1.00 97.88 121 GLU A C 1
ATOM 951 O O . GLU A 1 121 ? 3.026 13.893 10.250 1.00 97.88 121 GLU A O 1
ATOM 956 N N . ALA A 1 122 ? 3.785 12.194 8.994 1.00 97.81 122 ALA A N 1
ATOM 957 C CA . ALA A 1 122 ? 3.418 12.806 7.721 1.00 97.81 122 ALA A CA 1
ATOM 958 C C . ALA A 1 122 ? 1.909 13.101 7.630 1.00 97.81 122 ALA A C 1
ATOM 960 O O . ALA A 1 122 ? 1.523 14.183 7.191 1.00 97.81 122 ALA A O 1
ATOM 961 N N . LEU A 1 123 ? 1.057 12.181 8.095 1.00 97.50 123 LEU A N 1
ATOM 962 C CA . LEU A 1 123 ? -0.396 12.378 8.143 1.00 97.50 123 LEU A CA 1
ATOM 963 C C . LEU A 1 123 ? -0.817 13.440 9.173 1.00 97.50 123 LEU A C 1
ATOM 965 O O . LEU A 1 123 ? -1.673 14.273 8.869 1.00 97.50 123 LEU A O 1
ATOM 969 N N . ARG A 1 124 ? -0.183 13.475 10.356 1.00 96.94 124 ARG A N 1
ATOM 970 C CA . ARG A 1 124 ? -0.431 14.519 11.375 1.00 96.94 124 ARG A CA 1
ATOM 971 C C . ARG A 1 124 ? -0.107 15.907 10.849 1.00 96.94 124 ARG A C 1
ATOM 973 O O . ARG A 1 124 ? -0.906 16.820 11.028 1.00 96.94 124 ARG A O 1
ATOM 980 N N . ASN A 1 125 ? 1.011 16.047 10.137 1.00 96.69 125 ASN A N 1
ATOM 981 C CA . ASN A 1 125 ? 1.418 17.310 9.515 1.00 96.69 125 ASN A CA 1
ATOM 982 C C . ASN A 1 125 ? 0.424 17.798 8.444 1.00 96.69 125 ASN A C 1
ATOM 984 O O . ASN A 1 125 ? 0.450 18.966 8.059 1.00 96.69 125 ASN A O 1
ATOM 988 N N . ARG A 1 126 ? -0.458 16.914 7.962 1.00 94.94 126 ARG A N 1
ATOM 989 C CA . ARG A 1 126 ? -1.550 17.207 7.024 1.00 94.94 126 ARG A CA 1
ATOM 990 C C . ARG A 1 126 ? -2.926 17.277 7.692 1.00 94.94 126 ARG A C 1
ATOM 992 O O . ARG A 1 126 ? -3.930 17.302 6.993 1.00 94.94 126 ARG A O 1
ATOM 999 N N . ASN A 1 127 ? -2.980 17.335 9.024 1.00 94.69 127 ASN A N 1
ATOM 1000 C CA . ASN A 1 127 ? -4.210 17.383 9.823 1.00 94.69 127 ASN A CA 1
ATOM 1001 C C . ASN A 1 127 ? -5.140 16.169 9.638 1.00 94.69 127 ASN A C 1
ATOM 1003 O O . ASN A 1 127 ? -6.340 16.270 9.888 1.00 94.69 127 ASN A O 1
ATOM 1007 N N . VAL A 1 128 ? -4.606 15.009 9.242 1.00 96.44 128 VAL A N 1
ATOM 1008 C CA . VAL A 1 128 ? -5.382 13.764 9.173 1.00 96.44 128 VAL A CA 1
ATOM 1009 C C . VAL A 1 128 ? -5.345 13.067 10.542 1.00 96.44 128 VAL A C 1
ATOM 1011 O O . VAL A 1 128 ? -4.252 12.770 11.039 1.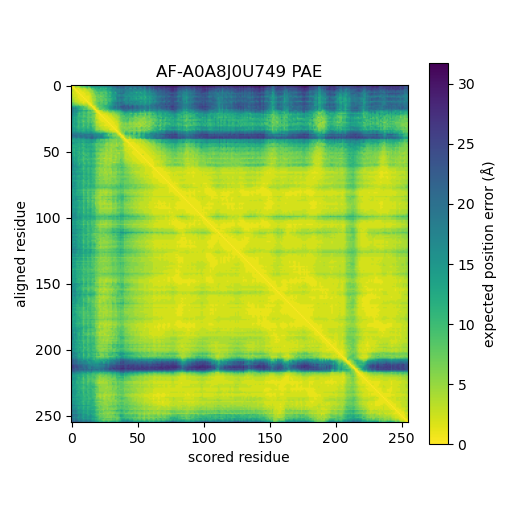00 96.44 128 VAL A O 1
ATOM 1014 N N . PRO A 1 129 ? -6.501 12.771 11.174 1.00 97.69 129 PRO A N 1
ATOM 1015 C CA . PRO A 1 129 ? -6.549 12.056 12.447 1.00 97.69 129 PRO A CA 1
ATOM 1016 C C . PRO A 1 129 ? -5.907 10.672 12.331 1.00 97.69 129 PRO A C 1
ATOM 1018 O O . PRO A 1 129 ? -6.400 9.812 11.601 1.00 97.69 129 PRO A O 1
ATOM 1021 N N . VAL A 1 130 ? -4.818 10.440 13.067 1.00 98.31 130 VAL A N 1
ATOM 1022 C CA . VAL A 1 130 ? -4.046 9.197 12.961 1.00 98.31 130 VAL A CA 1
ATOM 1023 C C . VAL A 1 130 ? -3.683 8.604 14.316 1.00 98.31 130 VAL A C 1
ATOM 1025 O O . VAL A 1 130 ? -3.220 9.296 15.227 1.00 98.31 130 VAL A O 1
ATOM 1028 N N . THR A 1 131 ? -3.854 7.290 14.427 1.00 98.56 131 THR A N 1
ATOM 1029 C CA . THR A 1 131 ? -3.461 6.491 15.588 1.00 98.56 131 THR A CA 1
ATOM 1030 C C . THR A 1 131 ? -2.394 5.487 15.171 1.00 98.56 131 THR A C 1
ATOM 1032 O O . THR A 1 131 ? -2.617 4.666 14.282 1.00 98.56 131 THR A O 1
ATOM 1035 N N . LEU A 1 132 ? -1.233 5.552 15.819 1.00 98.38 132 LEU A N 1
ATOM 1036 C CA . LEU A 1 132 ? -0.181 4.554 15.653 1.00 98.38 132 LEU A CA 1
ATOM 1037 C C . LEU A 1 132 ? -0.523 3.323 16.501 1.00 98.38 132 LEU A C 1
ATOM 1039 O O . LEU A 1 132 ? -0.906 3.473 17.662 1.00 98.38 132 LEU A O 1
ATOM 1043 N N . ILE A 1 133 ? -0.381 2.128 15.937 1.00 98.44 133 ILE A N 1
ATOM 1044 C CA . ILE A 1 133 ? -0.640 0.853 16.613 1.00 98.44 133 ILE A CA 1
ATOM 1045 C C . ILE A 1 133 ? 0.569 -0.076 16.503 1.00 98.44 133 ILE A C 1
ATOM 1047 O O . ILE A 1 133 ? 1.363 0.033 15.570 1.00 98.44 133 ILE A O 1
ATOM 1051 N N . LEU A 1 134 ? 0.673 -1.023 17.434 1.00 98.31 134 LEU A N 1
ATOM 1052 C CA . LEU A 1 134 ? 1.633 -2.121 17.338 1.00 98.31 134 LEU A CA 1
ATOM 1053 C C . LEU A 1 134 ? 1.278 -3.041 16.164 1.00 98.31 134 LEU A C 1
ATOM 1055 O O . LEU A 1 134 ? 0.097 -3.269 15.890 1.00 98.31 134 LEU A O 1
ATOM 1059 N N . ASP A 1 135 ? 2.285 -3.647 15.540 1.00 97.75 135 ASP A N 1
ATOM 1060 C CA . ASP A 1 135 ? 2.080 -4.585 14.425 1.00 97.75 135 ASP A CA 1
ATOM 1061 C C . ASP A 1 135 ? 1.237 -5.801 14.849 1.00 97.75 135 ASP A C 1
ATOM 1063 O O . ASP A 1 135 ? 0.366 -6.260 14.110 1.00 97.75 135 ASP A O 1
ATOM 1067 N N . ALA A 1 136 ? 1.409 -6.267 16.090 1.00 97.88 136 ALA A N 1
ATOM 1068 C CA . ALA A 1 136 ? 0.619 -7.354 16.672 1.00 97.88 136 ALA A CA 1
ATOM 1069 C C . ALA A 1 136 ? -0.851 -6.973 16.954 1.00 97.88 136 ALA A C 1
ATOM 1071 O O . ALA A 1 136 ? -1.707 -7.846 17.088 1.00 97.88 136 ALA A O 1
ATOM 1072 N N . ALA A 1 137 ? -1.175 -5.677 17.026 1.00 98.00 137 ALA A N 1
ATOM 1073 C CA . ALA A 1 137 ? -2.530 -5.199 17.309 1.00 98.00 137 ALA A CA 1
ATOM 1074 C C . ALA A 1 137 ? -3.427 -5.131 16.057 1.00 98.00 137 ALA A C 1
ATOM 1076 O O . ALA A 1 137 ? -4.598 -4.761 16.169 1.00 98.00 137 ALA A O 1
ATOM 1077 N N . VAL A 1 138 ? -2.918 -5.505 14.875 1.00 98.31 138 VAL A N 1
ATOM 1078 C CA . VAL A 1 138 ? -3.669 -5.469 13.607 1.00 98.31 138 VAL A CA 1
ATOM 1079 C C . VAL A 1 138 ? -4.967 -6.273 13.687 1.00 98.31 138 VAL A C 1
ATOM 1081 O O . VAL A 1 138 ? -6.022 -5.759 13.323 1.00 98.31 138 VAL A O 1
ATOM 1084 N N . GLY A 1 139 ? -4.929 -7.497 14.219 1.00 98.06 139 GLY A N 1
ATOM 1085 C CA . GLY A 1 139 ? -6.137 -8.318 14.370 1.00 98.06 139 GLY A CA 1
ATOM 1086 C C . GLY A 1 139 ? -7.157 -7.718 15.347 1.00 98.06 139 GLY A C 1
ATOM 1087 O O . GLY A 1 139 ? -8.358 -7.785 15.099 1.00 98.06 139 GLY A O 1
ATOM 1088 N N . TYR A 1 140 ? -6.679 -7.076 16.419 1.00 98.25 140 TYR A N 1
ATOM 1089 C CA . TYR A 1 140 ? -7.525 -6.412 17.416 1.00 98.25 140 TYR A CA 1
ATOM 1090 C C . TYR A 1 140 ? -8.222 -5.171 16.846 1.00 98.25 140 TYR A C 1
ATOM 1092 O O . TYR A 1 140 ? -9.397 -4.934 17.117 1.00 98.25 140 TYR A O 1
ATOM 1100 N N . ILE A 1 141 ? -7.512 -4.362 16.052 1.00 98.31 141 ILE A N 1
ATOM 1101 C CA . ILE A 1 141 ? -8.089 -3.132 15.502 1.00 98.31 141 ILE A CA 1
ATOM 1102 C C . ILE A 1 141 ? -9.004 -3.390 14.304 1.00 98.31 141 ILE A C 1
ATOM 1104 O O . ILE A 1 141 ? -9.891 -2.575 14.051 1.00 98.31 141 ILE A O 1
ATOM 1108 N N . MET A 1 142 ? -8.805 -4.498 13.581 1.00 98.44 142 MET A N 1
ATOM 1109 C CA . MET A 1 142 ? -9.483 -4.782 12.311 1.00 98.44 142 MET A CA 1
ATOM 1110 C C . MET A 1 142 ? -11.015 -4.712 12.419 1.00 98.44 142 MET A C 1
ATOM 1112 O O . MET A 1 142 ? -11.675 -4.244 11.493 1.00 98.44 142 MET A O 1
ATOM 1116 N N . GLU A 1 143 ? -11.583 -5.065 13.577 1.00 97.56 143 GLU A N 1
ATOM 1117 C CA . GLU A 1 143 ? -13.032 -5.014 13.808 1.00 97.56 143 GLU A CA 1
ATOM 1118 C C . GLU A 1 143 ? -13.585 -3.588 13.633 1.00 97.56 143 GLU A C 1
ATOM 1120 O O . GLU A 1 143 ? -14.654 -3.387 13.050 1.00 97.56 143 GLU A O 1
ATOM 1125 N N . LYS A 1 144 ? -12.809 -2.592 14.081 1.00 97.75 144 LYS A N 1
ATOM 1126 C CA . LYS A 1 144 ? -13.144 -1.162 14.035 1.00 97.75 144 LYS A CA 1
ATOM 1127 C C . LYS A 1 144 ? -12.845 -0.519 12.683 1.00 97.75 144 LYS A C 1
ATOM 1129 O O . LYS A 1 144 ? -13.253 0.619 12.479 1.00 97.75 144 LYS A O 1
ATOM 1134 N N . VAL A 1 145 ? -12.089 -1.188 11.817 1.00 98.19 145 VAL A N 1
ATOM 1135 C CA . VAL A 1 145 ? -11.646 -0.673 10.517 1.00 98.19 145 VAL A CA 1
ATOM 1136 C C . VAL A 1 145 ? -12.727 -0.938 9.471 1.00 98.19 145 VAL A C 1
ATOM 1138 O O . VAL A 1 145 ? -13.358 -1.994 9.472 1.00 98.19 145 VAL A O 1
ATOM 1141 N N . ASP A 1 146 ? -12.939 0.009 8.563 1.00 98.50 146 ASP A N 1
ATOM 1142 C CA . ASP A 1 146 ? -13.895 -0.131 7.461 1.00 98.50 146 ASP A CA 1
ATOM 1143 C C . ASP A 1 146 ? -13.230 -0.661 6.193 1.00 98.50 146 ASP A C 1
ATOM 1145 O O . ASP A 1 146 ? -13.841 -1.424 5.447 1.00 98.50 146 ASP A O 1
ATOM 1149 N N . LEU A 1 147 ? -11.981 -0.261 5.945 1.00 98.38 147 LEU A N 1
ATOM 1150 C CA . LEU A 1 147 ? -11.193 -0.709 4.802 1.00 98.38 147 LEU A CA 1
ATOM 1151 C C . LEU A 1 147 ? -9.688 -0.620 5.076 1.00 98.38 147 LEU A C 1
ATOM 1153 O O . LEU A 1 147 ? -9.226 0.199 5.874 1.00 98.38 147 LEU A O 1
ATOM 1157 N N . VAL A 1 148 ? -8.921 -1.446 4.372 1.00 98.69 148 VAL A N 1
ATOM 1158 C CA . VAL A 1 148 ? -7.457 -1.438 4.423 1.00 98.69 148 VAL A CA 1
ATOM 1159 C C . VAL A 1 148 ? -6.914 -0.878 3.112 1.00 98.69 148 VAL A C 1
ATOM 1161 O O . VAL A 1 148 ? -7.352 -1.298 2.041 1.00 98.69 148 VAL A O 1
ATOM 1164 N N . ILE A 1 149 ? -5.960 0.051 3.187 1.00 98.62 149 ILE A N 1
ATOM 1165 C CA . ILE A 1 149 ? -5.204 0.541 2.028 1.00 98.62 149 ILE A CA 1
ATOM 1166 C C . ILE A 1 149 ? -3.723 0.301 2.290 1.00 98.62 149 ILE A C 1
ATOM 1168 O O . ILE A 1 149 ? -3.175 0.811 3.264 1.00 98.62 149 ILE A O 1
ATOM 1172 N N . VAL A 1 150 ? -3.061 -0.434 1.402 1.00 98.56 150 VAL A N 1
ATOM 1173 C CA . VAL A 1 150 ? -1.613 -0.663 1.463 1.00 98.56 150 VAL A CA 1
ATOM 1174 C C . VAL A 1 150 ? -0.928 -0.254 0.166 1.00 98.56 150 VAL A C 1
ATOM 1176 O O . VAL A 1 150 ? -1.539 -0.205 -0.902 1.00 98.56 150 VAL A O 1
ATOM 1179 N N . GLY A 1 151 ? 0.367 0.044 0.264 1.00 97.19 151 GLY A N 1
ATOM 1180 C CA . GLY A 1 151 ? 1.236 0.103 -0.905 1.00 97.19 151 GLY A CA 1
ATOM 1181 C C . GLY A 1 151 ? 1.643 -1.292 -1.381 1.00 97.19 151 GLY A C 1
ATOM 1182 O O . GLY A 1 151 ? 1.324 -2.300 -0.755 1.00 97.19 151 GLY A O 1
ATOM 1183 N N . ALA A 1 152 ? 2.400 -1.328 -2.471 1.00 95.62 152 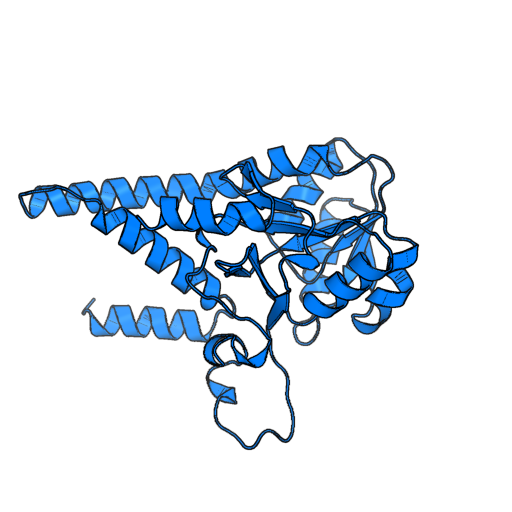ALA A N 1
ATOM 1184 C CA . ALA A 1 152 ? 3.189 -2.493 -2.849 1.00 95.62 152 ALA A CA 1
ATOM 1185 C C . ALA A 1 152 ? 4.581 -2.057 -3.318 1.00 95.62 152 ALA A C 1
ATOM 1187 O O . ALA A 1 152 ? 4.742 -0.978 -3.910 1.00 95.62 152 ALA A O 1
ATOM 1188 N N . GLU A 1 153 ? 5.567 -2.916 -3.074 1.00 91.44 153 GLU A N 1
ATOM 1189 C CA . GLU A 1 153 ? 6.918 -2.831 -3.639 1.00 91.44 153 GLU A CA 1
ATOM 1190 C C . GLU A 1 153 ? 7.011 -3.600 -4.963 1.00 91.44 153 GLU A C 1
ATOM 1192 O O . GLU A 1 153 ? 7.781 -3.226 -5.852 1.00 91.44 153 GLU A O 1
ATOM 1197 N N . GLY A 1 154 ? 6.180 -4.634 -5.124 1.00 92.31 154 GLY A N 1
ATOM 1198 C CA . GLY A 1 154 ? 6.032 -5.388 -6.361 1.00 92.31 154 GLY A CA 1
ATOM 1199 C C . GLY A 1 154 ? 4.627 -5.960 -6.520 1.00 92.31 154 GLY A C 1
ATOM 1200 O O . GLY A 1 154 ? 4.020 -6.406 -5.549 1.00 92.31 154 GLY A O 1
ATOM 1201 N N . VAL A 1 155 ? 4.117 -5.973 -7.749 1.00 94.69 155 VAL A N 1
ATOM 1202 C CA . VAL A 1 155 ? 2.878 -6.681 -8.110 1.00 94.69 155 VAL A CA 1
ATOM 1203 C C . VAL A 1 155 ? 3.257 -7.870 -8.984 1.00 94.69 155 VAL A C 1
ATOM 1205 O O . VAL A 1 155 ? 3.906 -7.686 -10.013 1.00 94.69 155 VAL A O 1
ATOM 1208 N N . VAL A 1 156 ? 2.909 -9.082 -8.553 1.00 93.62 156 VAL A N 1
ATOM 1209 C CA . VAL A 1 156 ? 3.298 -10.324 -9.241 1.00 93.62 156 VAL A CA 1
ATOM 1210 C C . VAL A 1 156 ? 2.269 -10.727 -10.298 1.00 93.62 156 VAL A C 1
ATOM 1212 O O . VAL A 1 156 ? 1.131 -10.262 -10.283 1.00 93.62 156 VAL A O 1
ATOM 1215 N N . GLU A 1 157 ? 2.648 -11.634 -11.197 1.00 92.25 157 GLU A N 1
ATOM 1216 C CA . GLU A 1 157 ? 1.825 -12.067 -12.339 1.00 92.25 157 GLU A CA 1
ATOM 1217 C C . GLU A 1 157 ? 0.474 -12.673 -11.929 1.00 92.25 157 GLU A C 1
ATOM 1219 O O . GLU A 1 157 ? -0.516 -12.515 -12.639 1.00 92.25 157 GLU A O 1
ATOM 1224 N N . SER A 1 158 ? 0.403 -13.313 -10.757 1.00 93.88 158 SER A N 1
ATOM 1225 C CA . SER A 1 158 ? -0.845 -13.862 -10.213 1.00 93.88 158 SER A CA 1
ATOM 1226 C C . SER A 1 158 ? -1.821 -12.801 -9.683 1.00 93.88 158 SER A C 1
ATOM 1228 O O . SER A 1 158 ? -2.924 -13.145 -9.264 1.00 93.88 158 SER A O 1
ATOM 1230 N N . GLY A 1 159 ? -1.425 -11.523 -9.658 1.00 94.62 159 GLY A N 1
ATOM 1231 C CA . GLY A 1 159 ? -2.184 -10.422 -9.058 1.00 94.62 159 GLY A CA 1
ATOM 1232 C C . GLY A 1 159 ? -1.987 -10.267 -7.550 1.00 94.62 159 GLY A C 1
ATOM 1233 O O . GLY A 1 159 ? -2.615 -9.406 -6.936 1.00 94.62 159 GLY A O 1
ATOM 1234 N N . GLY A 1 160 ? -1.130 -11.095 -6.946 1.00 97.00 160 GLY A N 1
ATOM 1235 C CA . GLY A 1 160 ? -0.658 -10.893 -5.579 1.00 97.00 160 GLY A CA 1
ATOM 1236 C C . GLY A 1 160 ? 0.349 -9.745 -5.479 1.00 97.00 160 GLY A C 1
ATOM 1237 O O . GLY A 1 160 ? 0.787 -9.180 -6.487 1.00 97.00 160 GLY A O 1
ATOM 1238 N N . ILE A 1 161 ? 0.758 -9.423 -4.256 1.00 97.31 161 ILE A N 1
ATOM 1239 C CA . ILE A 1 161 ? 1.722 -8.345 -4.007 1.00 97.31 161 ILE A CA 1
ATOM 1240 C C . ILE A 1 161 ? 2.883 -8.804 -3.144 1.00 97.31 161 ILE A C 1
ATOM 1242 O O . ILE A 1 161 ? 2.757 -9.729 -2.347 1.00 97.31 161 ILE A O 1
ATOM 1246 N N . ILE A 1 162 ? 4.001 -8.112 -3.308 1.00 95.25 162 ILE A N 1
ATOM 1247 C CA . ILE A 1 162 ? 5.146 -8.127 -2.411 1.00 95.25 162 ILE A CA 1
ATOM 1248 C C . ILE A 1 162 ? 5.203 -6.752 -1.749 1.00 95.25 162 ILE A C 1
ATOM 1250 O O . ILE A 1 162 ? 5.184 -5.724 -2.438 1.00 95.25 162 ILE A O 1
ATOM 1254 N N . ASN A 1 163 ? 5.234 -6.728 -0.424 1.00 95.50 163 ASN A N 1
ATOM 1255 C CA . ASN A 1 163 ? 5.297 -5.499 0.361 1.00 95.50 163 ASN A CA 1
ATOM 1256 C C . ASN A 1 163 ? 5.980 -5.773 1.708 1.00 95.50 163 ASN A C 1
ATOM 1258 O O . ASN A 1 163 ? 6.291 -6.924 2.013 1.00 95.50 163 ASN A O 1
ATOM 1262 N N . LYS A 1 164 ? 6.197 -4.722 2.507 1.00 94.25 164 LYS A N 1
ATOM 1263 C CA . LYS A 1 164 ? 6.773 -4.801 3.856 1.00 94.25 164 LYS A CA 1
ATOM 1264 C C . LYS A 1 164 ? 6.185 -5.955 4.686 1.00 94.25 164 LYS A C 1
ATOM 1266 O O . LYS A 1 164 ? 4.974 -6.206 4.647 1.00 94.25 164 LYS A O 1
ATOM 1271 N N . ILE A 1 165 ? 7.056 -6.629 5.437 1.00 95.25 165 ILE A N 1
ATOM 1272 C CA . ILE A 1 165 ? 6.704 -7.701 6.372 1.00 95.25 165 ILE A CA 1
ATOM 1273 C C . ILE A 1 165 ? 5.551 -7.289 7.292 1.00 95.25 165 ILE A C 1
ATOM 1275 O O . ILE A 1 165 ? 5.599 -6.251 7.946 1.00 95.25 165 ILE A O 1
ATOM 1279 N N . GLY A 1 166 ? 4.512 -8.120 7.343 1.00 96.44 166 GLY A N 1
ATOM 1280 C CA . GLY A 1 166 ? 3.280 -7.833 8.072 1.00 96.44 166 GLY A CA 1
ATOM 1281 C C . GLY A 1 166 ? 2.086 -7.548 7.154 1.00 96.44 166 GLY A C 1
ATOM 1282 O O . GLY A 1 166 ? 0.939 -7.572 7.614 1.00 96.44 166 GLY A O 1
ATOM 1283 N N . THR A 1 167 ? 2.312 -7.348 5.852 1.00 98.19 167 THR A N 1
ATOM 1284 C CA . THR A 1 167 ? 1.226 -7.140 4.883 1.00 98.19 167 THR A CA 1
ATOM 1285 C C . THR A 1 167 ? 0.364 -8.392 4.743 1.00 98.19 167 THR A C 1
ATOM 1287 O O . THR A 1 167 ? -0.866 -8.296 4.797 1.00 98.19 167 THR A O 1
ATOM 1290 N N . ASN A 1 168 ? 0.980 -9.576 4.658 1.00 98.44 168 ASN A N 1
ATOM 1291 C CA . ASN A 1 168 ? 0.248 -10.834 4.514 1.00 98.44 168 ASN A CA 1
ATOM 1292 C C . ASN A 1 168 ? -0.687 -11.104 5.706 1.00 98.44 168 ASN A C 1
ATOM 1294 O O . ASN A 1 168 ? -1.863 -11.409 5.511 1.00 98.44 168 ASN A O 1
ATOM 1298 N N . GLN A 1 169 ? -0.211 -10.937 6.947 1.00 98.25 169 GLN A N 1
ATOM 1299 C CA . GLN A 1 169 ? -1.061 -11.130 8.133 1.00 98.25 169 GLN A CA 1
ATOM 1300 C C . GLN A 1 169 ? -2.211 -10.112 8.187 1.00 98.25 169 GLN A C 1
ATOM 1302 O O . GLN A 1 169 ? -3.340 -10.476 8.514 1.00 98.25 169 GLN A O 1
ATOM 1307 N N . MET A 1 170 ? -1.960 -8.856 7.795 1.00 98.62 170 MET A N 1
ATOM 1308 C CA . MET A 1 170 ? -2.998 -7.829 7.725 1.00 98.62 170 MET A CA 1
ATOM 1309 C C . MET A 1 170 ? -4.078 -8.198 6.706 1.00 98.62 170 MET A C 1
ATOM 1311 O O . MET A 1 170 ? -5.267 -8.060 6.998 1.00 98.62 170 MET A O 1
ATOM 1315 N N . ALA A 1 171 ? -3.676 -8.712 5.543 1.00 98.69 171 ALA A N 1
ATOM 1316 C CA . ALA A 1 171 ? -4.588 -9.153 4.496 1.00 98.69 171 ALA A CA 1
ATOM 1317 C C . ALA A 1 171 ? -5.425 -10.370 4.928 1.00 98.69 171 ALA A C 1
ATOM 1319 O O . ALA A 1 171 ? -6.632 -10.407 4.682 1.00 98.69 171 ALA A O 1
ATOM 1320 N N . VAL A 1 172 ? -4.821 -11.330 5.640 1.00 98.69 172 VAL A N 1
ATOM 1321 C CA . VAL A 1 172 ? -5.539 -12.471 6.233 1.00 98.69 172 VAL A CA 1
ATOM 1322 C C . VAL A 1 172 ? -6.581 -11.996 7.249 1.00 98.69 172 VAL A C 1
ATOM 1324 O O . VAL A 1 172 ? -7.740 -12.404 7.162 1.00 98.69 172 VAL A O 1
ATOM 1327 N N . CYS A 1 173 ? -6.213 -11.096 8.169 1.00 98.62 173 CYS A N 1
ATOM 1328 C CA . CYS A 1 173 ? -7.148 -10.538 9.151 1.00 98.62 173 CYS A CA 1
ATOM 1329 C C . CYS A 1 173 ? -8.297 -9.766 8.485 1.00 98.62 173 CYS A C 1
ATOM 1331 O O . CYS A 1 173 ? -9.456 -9.951 8.860 1.00 98.62 173 CYS A O 1
ATOM 1333 N N . ALA A 1 174 ? -7.991 -8.940 7.480 1.00 98.62 174 ALA A N 1
ATOM 1334 C CA . ALA A 1 174 ? -8.994 -8.182 6.738 1.00 98.62 174 ALA A CA 1
ATOM 1335 C C . ALA A 1 174 ? -9.988 -9.119 6.043 1.00 98.62 174 ALA A C 1
ATOM 1337 O O . ALA A 1 174 ? -11.200 -8.968 6.200 1.00 98.62 174 ALA A O 1
ATOM 1338 N N . LYS A 1 175 ? -9.481 -10.149 5.351 1.00 98.50 175 LYS A N 1
ATOM 1339 C CA . LYS A 1 175 ? -10.314 -11.145 4.672 1.00 98.50 175 LYS A CA 1
ATOM 1340 C C . LYS A 1 175 ? -11.199 -11.915 5.648 1.00 98.50 175 LYS A C 1
ATOM 1342 O O . LYS A 1 175 ? -12.387 -12.068 5.381 1.00 98.50 175 LYS A O 1
ATOM 1347 N N . ALA A 1 176 ? -10.642 -12.366 6.773 1.00 98.50 176 ALA A N 1
ATOM 1348 C CA . ALA A 1 176 ? -11.379 -13.114 7.791 1.00 98.50 176 ALA A CA 1
ATOM 1349 C C . ALA A 1 176 ? -12.551 -12.312 8.385 1.00 98.50 176 ALA A C 1
ATOM 1351 O O . ALA A 1 176 ? -13.568 -12.894 8.751 1.00 98.50 176 ALA A O 1
ATOM 1352 N N . GLN A 1 177 ? -12.434 -10.983 8.438 1.00 98.31 177 GLN A N 1
ATOM 1353 C CA . GLN A 1 177 ? -13.485 -10.080 8.917 1.00 98.31 177 GLN A CA 1
ATOM 1354 C C . GLN A 1 177 ? -14.274 -9.395 7.788 1.00 98.31 177 GLN A C 1
ATOM 1356 O O . GLN A 1 177 ? -15.003 -8.435 8.040 1.00 98.31 177 GLN A O 1
ATOM 1361 N N . ASN A 1 178 ? -14.147 -9.880 6.547 1.00 98.12 178 ASN A N 1
ATOM 1362 C CA . ASN A 1 178 ? -14.811 -9.340 5.355 1.00 98.12 178 ASN A CA 1
ATOM 1363 C C . ASN A 1 178 ? -14.581 -7.832 5.135 1.00 98.12 178 ASN A C 1
ATOM 1365 O O . ASN A 1 178 ? -15.452 -7.128 4.621 1.00 98.12 178 ASN A O 1
ATOM 1369 N N . LYS A 1 179 ? -13.405 -7.328 5.515 1.00 98.38 179 LYS A N 1
ATOM 1370 C CA . LYS A 1 179 ? -12.990 -5.950 5.249 1.00 98.38 179 LYS A CA 1
ATOM 1371 C C . LYS A 1 179 ? -12.312 -5.881 3.876 1.00 98.38 179 LYS A C 1
ATOM 1373 O O . LYS A 1 179 ? -11.453 -6.718 3.587 1.00 98.38 179 LYS A O 1
ATOM 1378 N N . PRO A 1 180 ? -12.671 -4.914 3.015 1.00 98.25 180 PRO A N 1
ATOM 1379 C CA . PRO A 1 180 ? -12.023 -4.751 1.723 1.00 98.25 180 PRO A CA 1
ATOM 1380 C C . PRO A 1 180 ? -10.548 -4.378 1.902 1.00 98.25 180 PRO A C 1
ATOM 1382 O O . PRO A 1 180 ? -10.201 -3.498 2.694 1.00 98.25 180 PRO A O 1
ATOM 1385 N N . PHE A 1 181 ? -9.694 -5.051 1.135 1.00 98.69 181 PHE A N 1
ATOM 1386 C CA . PHE A 1 181 ? -8.247 -4.860 1.131 1.00 98.69 181 PHE A CA 1
ATOM 1387 C C . PHE A 1 181 ? -7.815 -4.286 -0.218 1.00 98.69 181 PHE A C 1
ATOM 1389 O O . PHE A 1 181 ? -7.850 -4.976 -1.244 1.00 98.69 181 PHE A O 1
ATOM 1396 N N . TYR A 1 182 ? -7.450 -3.008 -0.217 1.00 98.69 182 TYR A N 1
ATOM 1397 C CA . TYR A 1 182 ? -7.065 -2.258 -1.404 1.00 98.69 182 TYR A CA 1
ATOM 1398 C C . TYR A 1 182 ? -5.559 -2.060 -1.470 1.00 98.69 182 TYR A C 1
ATOM 1400 O O . TYR A 1 182 ? -4.911 -1.692 -0.490 1.00 98.69 182 TYR A O 1
ATOM 1408 N N . VAL A 1 183 ? -5.015 -2.255 -2.665 1.00 98.56 183 VAL A N 1
ATOM 1409 C CA . VAL A 1 183 ? -3.605 -2.008 -2.957 1.00 98.56 183 VAL A CA 1
ATOM 1410 C C . VAL A 1 183 ? -3.507 -0.797 -3.867 1.00 98.56 183 VAL A C 1
ATOM 1412 O O . VAL A 1 183 ? -4.188 -0.738 -4.884 1.00 98.56 183 VAL A O 1
ATOM 1415 N N . VAL A 1 184 ? -2.634 0.149 -3.546 1.00 98.00 184 VAL A N 1
ATOM 1416 C CA . VAL A 1 184 ? -2.271 1.261 -4.433 1.00 98.00 184 VAL A CA 1
ATOM 1417 C C . VAL A 1 184 ? -0.820 1.087 -4.884 1.00 98.00 184 VAL A C 1
ATOM 1419 O O . VAL A 1 184 ? 0.100 1.043 -4.065 1.00 98.00 184 VAL A O 1
ATOM 1422 N N . ALA A 1 185 ? -0.594 0.954 -6.189 1.00 95.38 185 ALA A N 1
ATOM 1423 C CA . ALA A 1 185 ? 0.737 0.684 -6.728 1.00 95.38 185 ALA A CA 1
ATOM 1424 C C . ALA A 1 185 ? 0.900 1.231 -8.145 1.00 95.38 185 ALA A C 1
ATOM 1426 O O . ALA A 1 185 ? -0.005 1.151 -8.971 1.00 95.38 185 ALA A O 1
ATOM 1427 N N . GLU A 1 186 ? 2.075 1.778 -8.437 1.00 93.06 186 GLU A N 1
ATOM 1428 C CA . GLU A 1 186 ? 2.423 2.203 -9.789 1.00 93.06 186 GLU A CA 1
ATOM 1429 C C . GLU A 1 186 ? 2.732 0.999 -10.706 1.00 93.06 186 GLU A C 1
ATOM 1431 O O . GLU A 1 186 ? 3.343 0.021 -10.276 1.00 93.06 186 GLU A O 1
ATOM 1436 N N . SER A 1 187 ? 2.358 1.079 -11.986 1.00 90.94 187 SER A N 1
ATOM 1437 C CA . SER A 1 187 ? 2.488 0.003 -12.984 1.00 90.94 187 SER A CA 1
ATOM 1438 C C . SER A 1 187 ? 3.931 -0.441 -13.223 1.00 90.94 187 SER A C 1
ATOM 1440 O O . SER A 1 187 ? 4.191 -1.613 -13.478 1.00 90.94 187 SER A O 1
ATOM 1442 N N . PHE A 1 188 ? 4.904 0.458 -13.044 1.00 87.25 188 PHE A N 1
ATOM 1443 C CA . PHE A 1 188 ? 6.329 0.126 -13.154 1.00 87.25 188 PHE A CA 1
ATOM 1444 C C . PHE A 1 188 ? 6.829 -0.824 -12.049 1.00 87.25 188 PHE A C 1
ATOM 1446 O O . PHE A 1 188 ? 7.962 -1.297 -12.122 1.00 87.25 188 PHE A O 1
ATOM 1453 N N . LYS A 1 189 ? 6.011 -1.097 -11.021 1.00 89.88 189 LYS A N 1
ATOM 1454 C CA . LYS A 1 189 ? 6.289 -2.095 -9.975 1.00 89.88 189 LYS A CA 1
ATOM 1455 C C . LYS A 1 189 ? 5.807 -3.499 -10.339 1.00 89.88 189 LYS A C 1
ATOM 1457 O O . LYS A 1 189 ? 5.912 -4.412 -9.523 1.00 89.88 189 LYS A O 1
ATOM 1462 N N . PHE A 1 190 ? 5.252 -3.694 -11.532 1.00 90.00 190 PHE A N 1
ATOM 1463 C CA . PHE A 1 190 ? 4.807 -5.009 -11.975 1.00 90.00 190 PHE A CA 1
ATOM 1464 C C . PHE A 1 190 ? 6.036 -5.865 -12.280 1.00 90.00 190 PHE A C 1
ATOM 1466 O O . PHE A 1 190 ? 6.904 -5.467 -13.059 1.00 90.00 190 PHE A O 1
ATOM 1473 N N . VAL A 1 191 ? 6.123 -7.036 -11.655 1.00 86.69 191 VAL A N 1
ATOM 1474 C CA . VAL A 1 191 ? 7.278 -7.931 -11.734 1.00 86.69 191 VAL A CA 1
ATOM 1475 C C . VAL A 1 191 ? 6.890 -9.271 -12.342 1.00 86.69 191 VAL A C 1
ATOM 1477 O O . VAL A 1 191 ? 5.886 -9.874 -11.975 1.00 86.69 191 VAL A O 1
ATOM 1480 N N . ARG A 1 192 ? 7.751 -9.775 -13.233 1.00 86.44 192 ARG A N 1
ATOM 1481 C CA . ARG A 1 192 ? 7.663 -11.132 -13.796 1.00 86.44 192 ARG A CA 1
ATOM 1482 C C . ARG A 1 192 ? 8.133 -12.177 -12.784 1.00 86.44 192 ARG A C 1
ATOM 1484 O O . ARG A 1 192 ? 9.242 -12.704 -12.880 1.00 86.44 192 ARG A O 1
ATOM 1491 N N . LEU A 1 193 ? 7.323 -12.368 -11.751 1.00 88.12 193 LEU A N 1
ATOM 1492 C CA . LEU A 1 193 ? 7.473 -13.374 -10.706 1.00 88.12 193 LEU A CA 1
ATOM 1493 C C . LEU A 1 193 ? 6.112 -14.033 -10.484 1.00 88.12 193 LEU A C 1
ATOM 1495 O O . LEU A 1 193 ? 5.085 -13.362 -10.572 1.00 88.12 193 LEU A O 1
ATOM 1499 N N . PHE A 1 194 ? 6.121 -15.320 -10.143 1.00 93.69 194 PHE A N 1
ATOM 1500 C CA . PHE A 1 194 ? 4.914 -16.093 -9.849 1.00 93.69 194 PHE A CA 1
ATOM 1501 C C . PHE A 1 194 ? 5.108 -16.924 -8.567 1.00 93.69 194 PHE A C 1
ATOM 1503 O O . PHE A 1 194 ? 5.215 -18.148 -8.634 1.00 93.69 194 PHE A O 1
ATOM 1510 N N . PRO A 1 195 ? 5.240 -16.289 -7.386 1.00 94.31 195 PRO A N 1
ATOM 1511 C CA . PRO A 1 195 ? 5.314 -17.029 -6.134 1.00 94.31 195 PRO A CA 1
ATOM 1512 C C . PRO A 1 195 ? 3.950 -17.652 -5.809 1.00 94.31 195 PRO A C 1
ATOM 1514 O O . PRO A 1 195 ? 2.917 -16.987 -5.905 1.00 94.31 195 PRO A O 1
ATOM 1517 N N . LEU A 1 196 ? 3.946 -18.922 -5.406 1.00 94.94 196 LEU A N 1
ATOM 1518 C CA . LEU A 1 196 ? 2.767 -19.616 -4.879 1.00 94.94 196 LEU A CA 1
ATOM 1519 C C . LEU A 1 196 ? 2.709 -19.525 -3.352 1.00 94.94 196 LEU A C 1
ATOM 1521 O O . LEU A 1 196 ? 1.642 -19.620 -2.749 1.00 94.94 196 LEU A O 1
ATOM 1525 N N . ASN A 1 197 ? 3.867 -19.360 -2.719 1.00 95.12 197 ASN A N 1
ATOM 1526 C CA . ASN A 1 197 ? 4.020 -19.278 -1.275 1.00 95.12 197 ASN A CA 1
ATOM 1527 C C . ASN A 1 197 ? 5.191 -18.346 -0.900 1.00 95.12 197 ASN A C 1
ATOM 1529 O O . ASN A 1 197 ? 5.908 -17.844 -1.764 1.00 95.12 197 ASN A O 1
ATOM 1533 N N . GLN A 1 198 ? 5.401 -18.123 0.402 1.00 94.69 198 GLN A N 1
ATOM 1534 C CA . GLN A 1 198 ? 6.453 -17.223 0.896 1.00 94.69 198 GLN A CA 1
ATOM 1535 C C . GLN A 1 198 ? 7.868 -17.655 0.481 1.00 94.69 198 GLN A C 1
ATOM 1537 O O . GLN A 1 198 ? 8.735 -16.811 0.274 1.00 94.69 198 GLN A O 1
ATOM 1542 N N . ARG A 1 199 ? 8.133 -18.960 0.339 1.00 91.50 199 ARG A N 1
ATOM 1543 C CA . ARG A 1 199 ? 9.462 -19.495 -0.007 1.00 91.50 199 ARG A CA 1
ATOM 1544 C C . ARG A 1 199 ? 9.847 -19.168 -1.445 1.00 91.50 199 ARG A C 1
ATOM 1546 O O . ARG A 1 199 ? 11.012 -18.890 -1.688 1.00 91.50 199 ARG A O 1
ATOM 1553 N N . ASP A 1 200 ? 8.870 -19.103 -2.344 1.00 92.44 200 ASP A N 1
ATOM 1554 C CA . ASP A 1 200 ? 9.092 -18.859 -3.773 1.00 92.44 200 ASP A CA 1
ATOM 1555 C C . ASP A 1 200 ? 9.552 -17.425 -4.079 1.00 92.44 200 ASP A C 1
ATOM 1557 O O . ASP A 1 200 ? 10.071 -17.156 -5.163 1.00 92.44 200 ASP A O 1
ATOM 1561 N N . VAL A 1 201 ? 9.374 -16.487 -3.140 1.00 88.94 201 VAL A N 1
ATOM 1562 C CA . VAL A 1 201 ? 9.967 -15.152 -3.254 1.00 88.94 201 VAL A CA 1
ATOM 1563 C C . VAL A 1 201 ? 11.491 -15.282 -3.105 1.00 88.94 201 VAL A C 1
ATOM 1565 O O . VAL A 1 201 ? 11.952 -15.771 -2.075 1.00 88.94 201 VAL A O 1
ATOM 1568 N N . PRO A 1 202 ? 12.300 -14.840 -4.084 1.00 86.12 202 PRO A N 1
ATOM 1569 C CA . PRO A 1 202 ? 13.754 -14.968 -3.999 1.00 86.12 202 PRO A CA 1
ATOM 1570 C C . PRO A 1 202 ? 14.356 -14.281 -2.763 1.00 86.12 202 PRO A C 1
ATOM 1572 O O . PRO A 1 202 ? 14.037 -13.124 -2.486 1.00 86.12 202 PRO A O 1
ATOM 1575 N N . ASP A 1 203 ? 15.297 -14.944 -2.086 1.00 82.62 203 ASP A N 1
ATOM 1576 C CA . ASP A 1 203 ? 15.926 -14.447 -0.846 1.00 82.62 203 ASP A CA 1
ATOM 1577 C C . ASP A 1 203 ? 16.619 -13.093 -1.012 1.00 82.62 203 ASP A C 1
ATOM 1579 O O . ASP A 1 203 ? 16.622 -12.276 -0.094 1.00 82.62 203 ASP A O 1
ATOM 1583 N N . LYS A 1 204 ? 17.093 -12.798 -2.227 1.00 77.56 204 LYS A N 1
ATOM 1584 C CA . LYS A 1 204 ? 17.633 -11.484 -2.606 1.00 77.56 204 LYS A CA 1
ATOM 1585 C C . LYS A 1 204 ? 16.683 -10.305 -2.408 1.00 77.56 204 LYS A C 1
ATOM 1587 O O . LYS A 1 204 ? 17.134 -9.167 -2.432 1.00 77.56 204 LYS A O 1
ATOM 1592 N N . PHE A 1 205 ? 15.386 -10.568 -2.293 1.00 77.69 205 PHE A N 1
ATOM 1593 C CA . PHE A 1 205 ? 14.388 -9.554 -1.981 1.00 77.69 205 PHE A CA 1
ATOM 1594 C C . PHE A 1 205 ? 13.981 -9.590 -0.505 1.00 77.69 205 PHE A C 1
ATOM 1596 O O . PHE A 1 205 ? 13.641 -8.551 0.044 1.00 77.69 205 PHE A O 1
ATOM 1603 N N . LYS A 1 206 ? 14.022 -10.764 0.142 1.00 81.06 206 LYS A N 1
ATOM 1604 C CA . LYS A 1 206 ? 13.624 -10.950 1.548 1.00 81.06 206 LYS A CA 1
ATOM 1605 C C . LYS A 1 206 ? 14.640 -10.394 2.534 1.00 81.06 206 LYS A C 1
ATOM 1607 O O . LYS A 1 206 ? 14.251 -9.850 3.565 1.00 81.06 206 LYS A O 1
ATOM 1612 N N . TYR A 1 207 ? 15.921 -10.558 2.226 1.00 80.31 207 TYR A N 1
ATOM 1613 C CA . TYR A 1 207 ? 17.017 -10.274 3.140 1.00 80.31 207 TYR A CA 1
ATOM 1614 C C . TYR A 1 207 ? 17.987 -9.278 2.518 1.00 80.31 207 TYR A C 1
ATOM 1616 O O . TYR A 1 207 ? 18.252 -9.304 1.312 1.00 80.31 207 TYR A O 1
ATOM 1624 N N . LYS A 1 208 ? 18.553 -8.414 3.366 1.00 69.44 208 LYS A N 1
ATOM 1625 C CA . LYS A 1 208 ? 19.676 -7.559 2.974 1.00 69.44 208 LYS A CA 1
ATOM 1626 C C . LYS A 1 208 ? 20.868 -8.431 2.574 1.00 69.44 208 LYS A C 1
ATOM 1628 O O . LYS A 1 208 ? 21.017 -9.544 3.077 1.00 69.44 208 LYS A O 1
ATOM 1633 N N . ALA A 1 209 ? 21.707 -7.923 1.670 1.00 62.19 209 ALA A N 1
ATOM 1634 C CA . ALA A 1 209 ? 22.856 -8.658 1.133 1.00 62.19 209 ALA A CA 1
ATOM 1635 C C . ALA A 1 209 ? 23.774 -9.213 2.241 1.00 62.19 209 ALA A C 1
ATOM 1637 O O . ALA A 1 209 ? 24.244 -10.341 2.132 1.00 62.19 209 ALA A O 1
ATOM 1638 N N . ASP A 1 210 ? 23.926 -8.471 3.339 1.00 57.53 210 ASP A N 1
ATOM 1639 C CA . ASP A 1 210 ? 24.768 -8.848 4.482 1.00 57.53 210 ASP A CA 1
ATOM 1640 C C . ASP A 1 210 ? 24.220 -10.036 5.296 1.00 57.53 210 ASP A C 1
ATOM 1642 O O . ASP A 1 210 ? 24.954 -10.654 6.061 1.00 57.53 210 ASP A O 1
ATOM 1646 N N . THR A 1 211 ? 22.939 -10.382 5.135 1.00 59.41 211 THR A N 1
ATOM 1647 C CA . THR A 1 211 ? 22.239 -11.423 5.914 1.00 59.41 211 THR A CA 1
ATOM 1648 C C . THR A 1 211 ? 21.959 -12.688 5.091 1.00 59.41 211 THR A C 1
ATOM 1650 O O . THR A 1 211 ? 21.352 -13.628 5.589 1.00 59.41 211 THR A O 1
ATOM 1653 N N . GLN A 1 212 ? 22.390 -12.749 3.824 1.00 57.12 212 GLN A N 1
ATOM 1654 C CA . GLN A 1 212 ? 22.033 -13.844 2.905 1.00 57.12 212 GLN A CA 1
ATOM 1655 C C . GLN A 1 212 ? 22.688 -15.202 3.219 1.00 57.12 212 GLN A C 1
ATOM 1657 O O . GLN A 1 212 ? 22.320 -16.188 2.584 1.00 57.12 212 GLN A O 1
ATOM 1662 N N . GLN A 1 213 ? 23.654 -15.282 4.146 1.00 53.06 213 GLN A N 1
ATOM 1663 C CA . GLN A 1 213 ? 24.540 -16.453 4.254 1.00 53.06 213 GLN A CA 1
ATOM 1664 C C . GLN A 1 213 ? 25.141 -16.730 5.648 1.00 53.06 213 GLN A C 1
ATOM 1666 O O . GLN A 1 213 ? 26.277 -17.190 5.749 1.00 53.06 213 GLN A O 1
ATOM 1671 N N . GLN A 1 214 ? 24.410 -16.501 6.738 1.00 51.31 214 GLN A N 1
ATOM 1672 C CA . GLN A 1 214 ? 24.855 -16.960 8.064 1.00 51.31 214 GLN A CA 1
ATOM 1673 C C . GLN A 1 214 ? 23.767 -17.803 8.723 1.00 51.31 214 GLN A C 1
ATOM 1675 O O . GLN A 1 214 ? 22.591 -17.491 8.562 1.00 51.31 214 GLN A O 1
ATOM 1680 N N . ASP A 1 215 ? 24.173 -18.890 9.393 1.00 52.97 215 ASP A N 1
ATOM 1681 C CA . ASP A 1 215 ? 23.316 -19.797 10.169 1.00 52.97 215 ASP A CA 1
ATOM 1682 C C . ASP A 1 215 ? 22.173 -19.022 10.843 1.00 52.97 215 ASP A C 1
ATOM 1684 O O . ASP A 1 215 ? 22.405 -18.226 11.754 1.00 52.97 215 ASP A O 1
ATOM 1688 N N . LEU A 1 216 ? 20.942 -19.211 10.354 1.00 60.22 216 LEU A N 1
ATOM 1689 C CA . LEU A 1 216 ? 19.779 -18.432 10.782 1.00 60.22 216 LEU A CA 1
ATOM 1690 C C . LEU A 1 216 ? 19.329 -18.894 12.174 1.00 60.22 216 LEU A C 1
ATOM 1692 O O . LEU A 1 216 ? 18.393 -19.675 12.317 1.00 60.22 216 LEU A O 1
ATOM 1696 N N . LEU A 1 217 ? 20.003 -18.408 13.215 1.00 72.19 217 LEU A N 1
ATOM 1697 C CA . LEU A 1 217 ? 19.472 -18.426 14.581 1.00 72.19 217 LEU A CA 1
ATOM 1698 C C . LEU A 1 217 ? 18.274 -17.465 14.723 1.00 72.19 217 LEU A C 1
ATOM 1700 O O . LEU A 1 217 ? 17.436 -17.658 15.600 1.00 72.19 217 LEU A O 1
ATOM 1704 N N . GLU A 1 218 ? 18.173 -16.468 13.837 1.00 74.56 218 GLU A N 1
ATOM 1705 C CA . GLU A 1 218 ? 17.118 -15.451 13.794 1.00 74.56 218 GLU A CA 1
ATOM 1706 C C . GLU A 1 218 ? 16.643 -15.238 12.344 1.00 74.56 218 GLU A C 1
ATOM 1708 O O . GLU A 1 218 ? 17.458 -15.126 11.428 1.00 74.56 218 GLU A O 1
ATOM 1713 N N . GLU A 1 219 ? 15.323 -15.170 12.121 1.00 81.00 219 GLU A N 1
ATOM 1714 C CA . GLU A 1 219 ? 14.717 -15.008 10.790 1.00 81.00 219 GLU A CA 1
ATOM 1715 C C . GLU A 1 219 ? 13.833 -13.750 10.743 1.00 81.00 219 GLU A C 1
ATOM 1717 O O . GLU A 1 219 ? 12.749 -13.691 11.328 1.00 81.00 219 GLU A O 1
ATOM 1722 N N . HIS A 1 220 ? 14.308 -12.723 10.031 1.00 86.06 220 HIS A N 1
ATOM 1723 C CA . HIS A 1 220 ? 13.657 -11.411 9.942 1.00 86.06 220 HIS A CA 1
ATOM 1724 C C . HIS A 1 220 ? 13.568 -10.925 8.485 1.00 86.06 220 HIS A C 1
ATOM 1726 O O . HIS A 1 220 ? 14.359 -10.075 8.061 1.00 86.06 220 HIS A O 1
ATOM 1732 N N . PRO A 1 221 ? 12.631 -11.467 7.685 1.00 89.62 221 PRO A N 1
ATOM 1733 C CA . PRO A 1 221 ? 12.418 -11.001 6.321 1.00 89.62 221 PRO A CA 1
ATOM 1734 C C . PRO A 1 221 ? 11.886 -9.560 6.319 1.00 89.62 221 PRO A C 1
ATOM 1736 O O . PRO A 1 221 ? 11.081 -9.176 7.164 1.00 89.62 221 PRO A O 1
ATOM 1739 N N . TRP A 1 222 ? 12.318 -8.758 5.347 1.00 88.06 222 TRP A N 1
ATOM 1740 C CA . TRP A 1 222 ? 11.880 -7.364 5.183 1.00 88.06 222 TRP A CA 1
ATOM 1741 C C . TRP A 1 222 ? 10.539 -7.237 4.465 1.00 88.06 222 TRP A C 1
ATOM 1743 O O . TRP A 1 222 ? 9.833 -6.245 4.647 1.00 88.06 222 TRP A O 1
ATOM 1753 N N . ILE A 1 223 ? 10.194 -8.244 3.669 1.00 91.56 223 ILE A N 1
ATOM 1754 C CA . ILE A 1 223 ? 9.009 -8.288 2.819 1.00 91.56 223 ILE A CA 1
ATOM 1755 C C . ILE A 1 223 ? 8.299 -9.633 2.952 1.00 91.56 223 ILE A C 1
ATOM 1757 O O . ILE A 1 223 ? 8.922 -10.650 3.262 1.00 91.56 2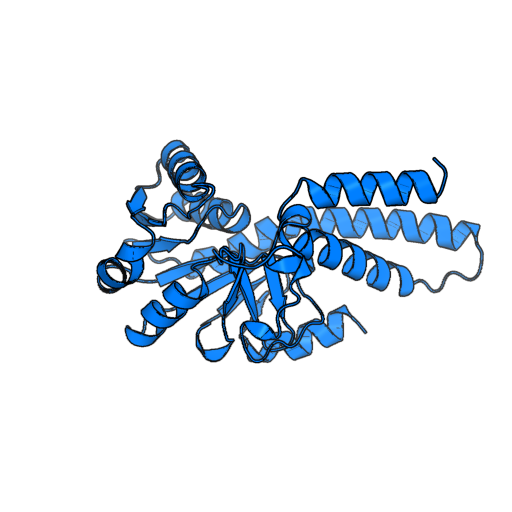23 ILE A O 1
ATOM 1761 N N . ASP A 1 224 ? 7.007 -9.646 2.649 1.00 95.19 224 ASP A N 1
ATOM 1762 C CA . ASP A 1 224 ? 6.219 -10.861 2.486 1.00 95.19 224 ASP A CA 1
ATOM 1763 C C . ASP A 1 224 ? 5.380 -10.826 1.199 1.00 95.19 224 ASP A C 1
ATOM 1765 O O . ASP A 1 224 ? 5.194 -9.788 0.556 1.00 95.19 224 ASP A O 1
ATOM 1769 N N . TYR A 1 225 ? 4.927 -12.007 0.783 1.00 97.62 225 TYR A N 1
ATOM 1770 C CA . TYR A 1 225 ? 4.002 -12.191 -0.327 1.00 97.62 225 TYR A CA 1
ATOM 1771 C C . TYR A 1 225 ? 2.561 -12.255 0.181 1.00 97.62 225 TYR A C 1
ATOM 1773 O O . TYR A 1 225 ? 2.246 -13.009 1.098 1.00 97.62 225 TYR A O 1
ATOM 1781 N N . THR A 1 226 ? 1.657 -11.524 -0.462 1.00 98.31 226 THR A N 1
ATOM 1782 C CA . THR A 1 226 ? 0.216 -11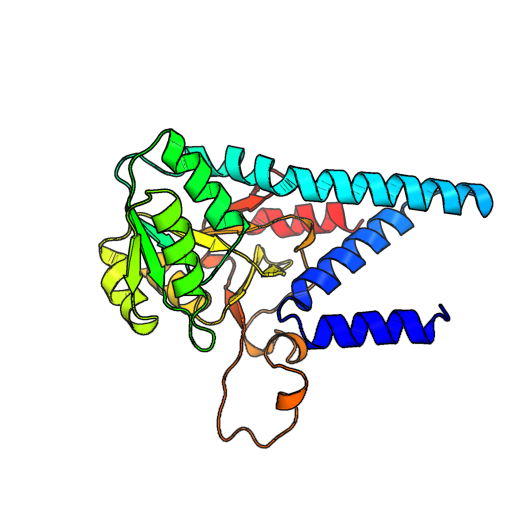.599 -0.207 1.00 98.31 2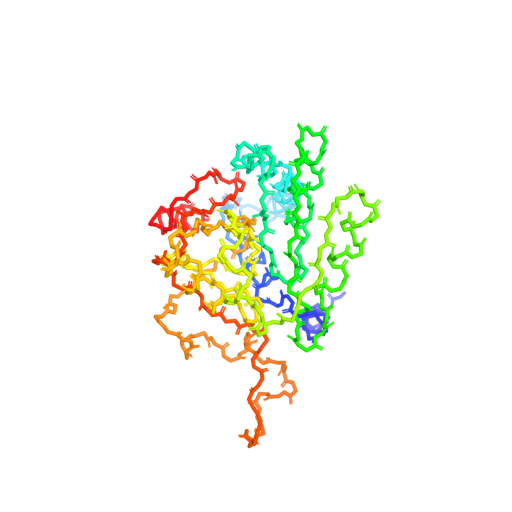26 THR A CA 1
ATOM 1783 C C . THR A 1 226 ? -0.499 -12.173 -1.426 1.00 98.31 226 THR A C 1
ATOM 1785 O O . THR A 1 226 ? -0.406 -11.633 -2.531 1.00 98.31 226 THR A O 1
ATOM 1788 N N . SER A 1 227 ? -1.242 -13.262 -1.209 1.00 97.75 227 SER A N 1
ATOM 1789 C CA . SER A 1 227 ? -2.007 -13.961 -2.249 1.00 97.75 227 SER A CA 1
ATOM 1790 C C . SER A 1 227 ? -3.092 -13.072 -2.881 1.00 97.75 227 SER A C 1
ATOM 1792 O O . SER A 1 227 ? -3.770 -12.334 -2.156 1.00 97.75 227 SER A O 1
ATOM 1794 N N . PRO A 1 228 ? -3.356 -13.196 -4.200 1.00 97.56 228 PRO A N 1
ATOM 1795 C CA . PRO A 1 228 ? -4.432 -12.467 -4.877 1.00 97.56 228 PRO A CA 1
ATOM 1796 C C . PRO A 1 228 ? -5.821 -12.698 -4.264 1.00 97.56 228 PRO A C 1
ATOM 1798 O O . PRO A 1 228 ? -6.667 -11.814 -4.328 1.00 97.56 228 PRO A O 1
ATOM 1801 N N . SER A 1 229 ? -6.074 -13.848 -3.626 1.00 97.50 229 SER A N 1
ATOM 1802 C CA . SER A 1 229 ? -7.373 -14.158 -3.001 1.00 97.50 229 SER A CA 1
ATOM 1803 C C . SER A 1 229 ? -7.729 -13.263 -1.801 1.00 97.50 229 SER A C 1
ATOM 1805 O O . SER A 1 229 ? -8.908 -13.148 -1.428 1.00 97.50 229 SER A O 1
ATOM 1807 N N . LEU A 1 230 ? -6.715 -12.642 -1.191 1.00 98.25 230 LEU A N 1
ATOM 1808 C CA . LEU A 1 230 ? -6.849 -11.723 -0.061 1.00 98.25 230 LEU A CA 1
ATOM 1809 C C . LEU A 1 230 ? -7.045 -10.271 -0.516 1.00 98.25 230 LEU A C 1
ATOM 1811 O O . LEU A 1 230 ? -7.513 -9.446 0.264 1.00 98.25 230 LEU A O 1
ATOM 1815 N N . ILE A 1 231 ? -6.725 -9.962 -1.773 1.00 98.31 231 ILE A N 1
ATOM 1816 C CA . ILE A 1 231 ? -6.790 -8.613 -2.332 1.00 98.31 231 ILE A CA 1
ATOM 1817 C C . ILE A 1 231 ? -8.157 -8.403 -2.978 1.00 98.31 231 ILE A C 1
ATOM 1819 O O . ILE A 1 231 ? -8.647 -9.238 -3.734 1.00 98.31 231 ILE A O 1
ATOM 1823 N N . THR A 1 232 ? -8.785 -7.267 -2.682 1.00 97.75 232 THR A N 1
ATOM 1824 C CA . THR A 1 232 ? -10.079 -6.909 -3.275 1.00 97.75 232 THR A CA 1
ATOM 1825 C C . THR A 1 232 ? -9.887 -6.229 -4.628 1.00 97.75 232 THR A C 1
ATOM 1827 O O . THR A 1 232 ? -10.447 -6.677 -5.624 1.00 97.75 232 THR A O 1
ATOM 1830 N N . MET A 1 233 ? -9.082 -5.163 -4.672 1.00 97.31 233 MET A N 1
ATOM 1831 C CA . MET A 1 233 ? -8.783 -4.392 -5.886 1.00 97.31 233 MET A CA 1
ATOM 1832 C C . MET A 1 233 ? -7.395 -3.754 -5.800 1.00 97.31 233 MET A C 1
ATOM 1834 O O . MET A 1 233 ? -6.906 -3.446 -4.708 1.00 97.31 233 MET A O 1
ATOM 1838 N N . LEU A 1 234 ? -6.797 -3.522 -6.966 1.00 98.00 234 LEU A N 1
ATOM 1839 C CA . LEU A 1 234 ? -5.555 -2.788 -7.149 1.00 98.00 234 LEU A CA 1
ATOM 1840 C C . LEU A 1 234 ? -5.835 -1.479 -7.896 1.00 98.00 234 LEU A C 1
ATOM 1842 O O . LEU A 1 234 ? -6.490 -1.464 -8.937 1.00 98.00 234 LEU A O 1
ATOM 1846 N N . PHE A 1 235 ? -5.306 -0.380 -7.381 1.00 97.94 235 PHE A N 1
ATOM 1847 C CA . PHE A 1 235 ? -5.378 0.948 -7.970 1.00 97.94 235 PHE A CA 1
ATOM 1848 C C . PHE A 1 235 ? -4.027 1.288 -8.583 1.00 97.94 235 PHE A C 1
ATOM 1850 O O . PHE A 1 235 ? -3.030 1.443 -7.872 1.00 97.94 235 PHE A O 1
ATOM 1857 N N . THR A 1 236 ? -4.008 1.406 -9.906 1.00 95.94 236 THR A N 1
ATOM 1858 C CA . THR A 1 236 ? -2.796 1.637 -10.696 1.00 95.94 236 THR A CA 1
ATOM 1859 C C . THR A 1 236 ? -3.012 2.780 -11.684 1.00 95.94 236 THR A C 1
ATOM 1861 O O . THR A 1 236 ? -4.136 3.225 -11.912 1.00 95.94 236 THR A O 1
ATOM 1864 N N . ASP A 1 237 ? -1.946 3.273 -12.308 1.00 93.19 237 ASP A N 1
ATOM 1865 C CA . ASP A 1 237 ? -2.025 4.270 -13.382 1.00 93.19 237 ASP A CA 1
ATOM 1866 C C . ASP A 1 237 ? -2.643 3.733 -14.689 1.00 93.19 237 ASP A C 1
ATOM 1868 O O . ASP A 1 237 ? -2.988 4.535 -15.569 1.00 93.19 237 ASP A O 1
ATOM 1872 N N . LEU A 1 238 ? -2.832 2.410 -14.786 1.00 92.31 238 LEU A N 1
ATOM 1873 C CA . LEU A 1 238 ? -3.585 1.737 -15.851 1.00 92.31 238 LEU A CA 1
ATOM 1874 C C . LEU A 1 238 ? -5.096 1.734 -15.581 1.00 92.31 238 LEU A C 1
ATOM 1876 O O . LEU A 1 238 ? -5.883 1.610 -16.515 1.00 92.31 238 LEU A O 1
ATOM 1880 N N . GLY A 1 239 ? -5.506 1.885 -14.319 1.00 94.19 239 GLY A N 1
ATOM 1881 C CA . GLY A 1 239 ? -6.901 1.807 -13.901 1.00 94.19 239 GLY A CA 1
ATOM 1882 C C . GLY A 1 239 ? -7.096 1.067 -12.579 1.00 94.19 239 GLY A C 1
ATOM 1883 O O . GLY A 1 239 ? -6.140 0.721 -11.876 1.00 94.19 239 GLY A O 1
ATOM 1884 N N . VAL A 1 240 ? -8.368 0.826 -12.255 1.00 96.75 240 VAL A N 1
ATOM 1885 C CA . VAL A 1 240 ? -8.787 -0.040 -11.145 1.00 96.75 240 VAL A CA 1
ATOM 1886 C C . VAL A 1 240 ? -8.869 -1.470 -11.669 1.00 96.75 240 VAL A C 1
ATOM 1888 O O . VAL A 1 240 ? -9.644 -1.747 -12.583 1.00 96.75 240 VAL A O 1
ATOM 1891 N N . LEU A 1 241 ? -8.056 -2.362 -11.111 1.00 96.25 241 LEU A N 1
ATOM 1892 C CA . LEU A 1 241 ? -7.880 -3.731 -11.584 1.00 96.25 241 LEU A CA 1
ATOM 1893 C C . LEU A 1 241 ? -8.269 -4.728 -10.493 1.00 96.25 241 LEU A C 1
ATOM 1895 O O . LEU A 1 241 ? -7.964 -4.542 -9.313 1.00 96.25 241 LEU A O 1
ATOM 1899 N N . THR A 1 242 ? -8.914 -5.822 -10.886 1.00 95.94 242 THR A N 1
ATOM 1900 C CA . THR A 1 242 ? -9.008 -7.013 -10.037 1.00 95.94 242 THR A CA 1
ATOM 1901 C C . THR A 1 242 ? -7.699 -7.801 -10.125 1.00 95.94 242 THR A C 1
ATOM 1903 O O . THR A 1 242 ? -7.015 -7.717 -11.148 1.00 95.94 242 THR A O 1
ATOM 1906 N N . PRO A 1 243 ? -7.346 -8.618 -9.115 1.00 94.44 243 PRO A N 1
ATOM 1907 C CA . PRO A 1 243 ? -6.134 -9.437 -9.177 1.00 94.44 243 PRO A CA 1
ATOM 1908 C C . PRO A 1 243 ? -6.039 -10.305 -10.443 1.00 94.44 243 PRO A C 1
ATOM 1910 O O . PRO A 1 243 ? -4.972 -10.415 -11.033 1.00 94.44 243 PRO A O 1
ATOM 1913 N N . SER A 1 244 ? -7.162 -10.846 -10.926 1.00 93.38 244 SER A N 1
ATOM 1914 C CA . SER A 1 244 ? -7.207 -11.634 -12.167 1.00 93.38 244 SER A CA 1
ATOM 1915 C C . SER A 1 244 ? -6.788 -10.845 -13.414 1.00 93.38 244 SER A C 1
ATOM 1917 O O . SER A 1 244 ? -6.104 -11.394 -14.276 1.00 93.38 244 SER A O 1
ATOM 1919 N N . ALA A 1 245 ? -7.142 -9.557 -13.493 1.00 93.38 245 ALA A N 1
ATOM 1920 C CA . ALA A 1 245 ? -6.835 -8.696 -14.635 1.00 93.38 245 ALA A CA 1
ATOM 1921 C C . ALA A 1 245 ? -5.349 -8.304 -14.714 1.00 93.38 245 ALA A C 1
ATOM 1923 O O . ALA A 1 245 ? -4.880 -7.869 -15.763 1.00 93.38 245 ALA A O 1
ATOM 1924 N N . ILE A 1 246 ? -4.594 -8.463 -13.619 1.00 91.88 246 ILE A N 1
ATOM 1925 C CA . ILE A 1 246 ? -3.166 -8.127 -13.579 1.00 91.88 246 ILE A CA 1
ATOM 1926 C C . ILE A 1 246 ? -2.372 -8.980 -14.564 1.00 91.88 246 ILE A C 1
ATOM 1928 O O . ILE A 1 246 ? -1.490 -8.450 -15.232 1.00 91.88 246 ILE A O 1
ATOM 1932 N N . SER A 1 247 ? -2.695 -10.269 -14.681 1.00 87.31 247 SER A N 1
ATOM 1933 C CA . SER A 1 247 ? -1.998 -11.174 -15.600 1.00 87.31 247 SER A CA 1
ATOM 1934 C C . SER A 1 247 ? -2.074 -10.683 -17.055 1.00 87.31 247 SER A C 1
ATOM 1936 O O . SER A 1 247 ? -1.043 -10.542 -17.714 1.00 87.31 247 SER A O 1
ATOM 1938 N N . ASP A 1 248 ? -3.269 -10.304 -17.514 1.00 88.31 248 ASP A N 1
ATOM 1939 C CA . ASP A 1 248 ? -3.504 -9.770 -18.857 1.00 88.31 248 ASP A CA 1
ATOM 1940 C C . ASP A 1 248 ? -2.792 -8.428 -19.086 1.00 88.31 248 ASP A C 1
ATOM 1942 O O . ASP A 1 248 ? -2.181 -8.211 -20.135 1.00 88.31 248 ASP A O 1
ATOM 1946 N N . GLU A 1 249 ? -2.841 -7.516 -18.109 1.00 87.62 249 GLU A N 1
ATOM 1947 C CA . GLU A 1 249 ? -2.170 -6.214 -18.213 1.00 87.62 249 GLU A CA 1
ATOM 1948 C C . GLU A 1 249 ? -0.643 -6.341 -18.190 1.00 87.62 249 GLU A C 1
ATOM 1950 O O . GLU A 1 249 ? 0.052 -5.639 -18.926 1.00 87.62 249 GLU A O 1
ATOM 1955 N N . LEU A 1 250 ? -0.102 -7.278 -17.410 1.00 82.88 250 LEU A N 1
ATOM 1956 C CA . LEU A 1 250 ? 1.333 -7.543 -17.376 1.00 82.88 250 LEU A CA 1
ATOM 1957 C C . LEU A 1 250 ? 1.804 -8.105 -18.724 1.00 82.88 250 LEU A C 1
ATOM 1959 O O . LEU A 1 250 ? 2.811 -7.644 -19.257 1.00 82.88 250 LEU A O 1
ATOM 1963 N N . ILE A 1 251 ? 1.039 -9.006 -19.346 1.00 80.38 251 ILE A N 1
ATOM 1964 C CA . ILE A 1 251 ? 1.341 -9.494 -20.699 1.00 80.38 251 ILE A CA 1
ATOM 1965 C C . ILE A 1 251 ? 1.381 -8.331 -21.706 1.00 80.38 251 ILE A C 1
ATOM 1967 O O . ILE A 1 251 ? 2.347 -8.223 -22.456 1.00 80.38 251 ILE A O 1
ATOM 1971 N N . LYS A 1 252 ? 0.405 -7.411 -21.685 1.00 81.75 252 LYS A N 1
ATOM 1972 C CA . LYS A 1 252 ? 0.379 -6.234 -22.585 1.00 81.75 252 LYS A CA 1
ATOM 1973 C C . LYS A 1 252 ? 1.523 -5.242 -22.342 1.00 81.75 252 LYS A C 1
ATOM 1975 O O . LYS A 1 252 ? 1.956 -4.547 -23.263 1.00 81.75 252 LYS A O 1
ATOM 1980 N N . LEU A 1 253 ? 1.986 -5.124 -21.098 1.00 73.75 253 LEU A N 1
ATOM 1981 C CA . LEU A 1 253 ? 3.103 -4.247 -20.742 1.00 73.75 253 LEU A CA 1
ATOM 1982 C C . LEU A 1 253 ? 4.454 -4.804 -21.200 1.00 73.75 253 LEU A C 1
ATOM 1984 O O . LEU A 1 253 ? 5.347 -4.025 -21.533 1.00 73.75 253 LEU A O 1
ATOM 1988 N N . TYR A 1 254 ? 4.605 -6.129 -21.203 1.00 69.12 254 TYR A N 1
ATOM 1989 C CA . TYR A 1 254 ? 5.875 -6.806 -21.475 1.00 69.12 254 TYR A CA 1
ATOM 1990 C C . TYR A 1 254 ? 5.985 -7.405 -22.892 1.00 69.12 254 TYR A C 1
ATOM 1992 O O . TYR A 1 254 ? 7.094 -7.753 -23.292 1.00 69.12 254 TYR A O 1
ATOM 2000 N N . LEU A 1 255 ? 4.888 -7.483 -23.658 1.00 63.16 255 LEU A N 1
ATOM 2001 C CA . LEU A 1 255 ? 4.856 -7.791 -25.100 1.00 63.16 255 LEU A CA 1
ATOM 2002 C C . LEU A 1 255 ? 4.554 -6.523 -25.903 1.00 63.16 255 LEU A C 1
ATOM 2004 O O . LEU A 1 255 ? 5.411 -6.111 -26.712 1.00 63.16 255 LEU A O 1
#